Protein AF-A0A413QP28-F1 (afdb_monomer)

pLDDT: mean 96.67, std 3.18, range [69.19, 98.88]

Sequence (189 aa):
RMIIAMGSLCDATKETVDYLNAHGEKTGLLSVHLYRPFSLKYFFKYIPETVRKIAVLDRTKEQGSLAEPLYLDVTQAYSGVENAPLIVGGRAGLGGKDTTPTHILSVFENLKQDTPKDHFTVAITDDVTNTSLPITQDIDTTPAGTTACKFWGLGSDGTVGANKSAVKIIGNHTNMYAQAYFAYDSKKS

Mean predicted aligned error: 3.28 Å

Structure (mmCIF, N/CA/C/O backbone):
data_AF-A0A413QP28-F1
#
_entry.id   AF-A0A413QP28-F1
#
loop_
_atom_si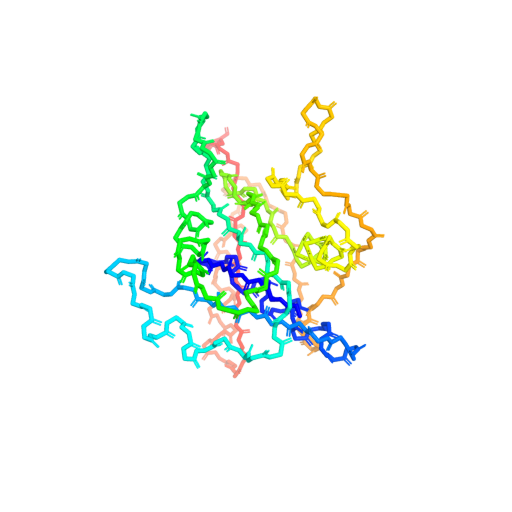te.group_PDB
_atom_site.id
_atom_site.type_symbol
_atom_site.label_atom_id
_atom_site.label_alt_id
_atom_site.label_comp_id
_atom_site.label_asym_id
_atom_site.label_entity_id
_atom_site.label_seq_id
_atom_site.pdbx_PDB_ins_code
_atom_site.Cartn_x
_atom_site.Cartn_y
_atom_site.Cartn_z
_atom_site.occupancy
_atom_site.B_iso_or_equiv
_atom_site.auth_seq_id
_atom_site.auth_comp_id
_atom_site.auth_asym_id
_atom_site.auth_atom_id
_atom_site.pdbx_PDB_model_num
ATOM 1 N N . ARG A 1 1 ? -11.540 -7.989 5.900 1.00 98.12 1 ARG A N 1
ATOM 2 C CA . ARG A 1 1 ? -10.415 -7.074 6.234 1.00 98.12 1 ARG A CA 1
ATOM 3 C C . ARG A 1 1 ? -10.192 -6.183 5.028 1.00 98.12 1 ARG A C 1
ATOM 5 O O . ARG A 1 1 ? -10.459 -6.649 3.928 1.00 98.12 1 ARG A O 1
ATOM 12 N N . MET A 1 2 ? -9.762 -4.940 5.206 1.00 98.69 2 MET A N 1
ATOM 13 C CA . MET A 1 2 ? -9.581 -4.014 4.086 1.00 98.69 2 MET A CA 1
ATOM 14 C C . MET A 1 2 ? -8.342 -3.141 4.286 1.00 98.69 2 MET A C 1
ATOM 16 O O . MET A 1 2 ? -8.030 -2.783 5.418 1.00 98.69 2 MET A O 1
ATOM 20 N N . ILE A 1 3 ? -7.660 -2.800 3.196 1.00 98.88 3 ILE A N 1
ATOM 21 C CA . ILE A 1 3 ? -6.646 -1.743 3.167 1.00 98.88 3 ILE A CA 1
ATOM 22 C C . ILE A 1 3 ? -7.246 -0.504 2.498 1.00 98.88 3 ILE A C 1
ATOM 24 O O . ILE A 1 3 ? -7.946 -0.621 1.494 1.00 98.88 3 ILE A O 1
ATOM 28 N N . ILE A 1 4 ? -6.972 0.678 3.042 1.00 98.81 4 ILE A N 1
ATOM 29 C CA . ILE A 1 4 ? -7.259 1.967 2.408 1.00 98.81 4 ILE A CA 1
ATOM 30 C C . ILE A 1 4 ? -5.921 2.618 2.074 1.00 98.81 4 ILE A C 1
ATOM 32 O O . ILE A 1 4 ? -5.077 2.788 2.952 1.00 98.81 4 ILE A O 1
ATOM 36 N N . ALA A 1 5 ? -5.712 2.958 0.807 1.00 98.69 5 ALA A N 1
ATOM 37 C CA . ALA A 1 5 ? -4.454 3.523 0.329 1.00 98.69 5 ALA A CA 1
ATOM 38 C C . ALA A 1 5 ? -4.689 4.494 -0.835 1.00 98.69 5 ALA A C 1
ATOM 40 O O . ALA A 1 5 ? -5.791 4.591 -1.384 1.00 98.69 5 ALA A O 1
ATOM 41 N N . MET A 1 6 ? -3.633 5.206 -1.227 1.00 98.38 6 MET A N 1
ATOM 42 C CA . MET A 1 6 ? -3.646 6.148 -2.345 1.00 98.38 6 MET A CA 1
ATOM 43 C C . MET A 1 6 ? -2.416 5.968 -3.245 1.00 98.38 6 MET A C 1
ATOM 45 O O . MET A 1 6 ? -1.340 5.567 -2.796 1.00 98.38 6 MET A O 1
ATOM 49 N N . GLY A 1 7 ? -2.571 6.293 -4.530 1.00 97.19 7 GLY A N 1
ATOM 50 C CA . GLY A 1 7 ? -1.495 6.221 -5.521 1.00 97.19 7 GLY A CA 1
ATOM 51 C C . GLY A 1 7 ? -1.065 4.787 -5.835 1.00 97.19 7 GLY A C 1
ATOM 52 O O . GLY A 1 7 ? -1.834 3.847 -5.653 1.00 97.19 7 GLY A O 1
ATOM 53 N N . SER A 1 8 ? 0.180 4.615 -6.284 1.00 94.94 8 SER A N 1
ATOM 54 C CA . SER A 1 8 ? 0.700 3.331 -6.789 1.00 94.94 8 SER A CA 1
ATOM 55 C C . SER A 1 8 ? 0.747 2.198 -5.755 1.00 94.94 8 SER A C 1
ATOM 57 O O . SER A 1 8 ? 0.867 1.038 -6.132 1.00 94.94 8 SER A O 1
ATOM 59 N N . LEU A 1 9 ? 0.627 2.493 -4.452 1.00 96.19 9 LEU A N 1
ATOM 60 C CA . LEU A 1 9 ? 0.449 1.453 -3.427 1.00 96.19 9 LEU A CA 1
ATOM 61 C C . LEU A 1 9 ? -0.820 0.623 -3.679 1.00 96.19 9 LEU A C 1
ATOM 63 O O . LEU A 1 9 ? -0.880 -0.544 -3.292 1.00 96.19 9 LEU A O 1
ATOM 67 N N . CYS A 1 10 ? -1.818 1.209 -4.348 1.00 98.19 10 CYS A N 1
ATOM 68 C CA . CYS A 1 10 ? -3.047 0.521 -4.716 1.00 98.19 10 CYS A CA 1
ATOM 69 C C . CYS A 1 10 ? -2.806 -0.628 -5.697 1.00 98.19 10 CYS A C 1
ATOM 71 O O . CYS A 1 10 ? -3.490 -1.635 -5.576 1.00 98.19 10 CYS A O 1
ATOM 73 N N . ASP A 1 11 ? -1.843 -0.522 -6.616 1.00 96.12 11 ASP A N 1
ATOM 74 C CA . ASP A 1 11 ? -1.623 -1.547 -7.645 1.00 96.12 11 ASP A CA 1
ATOM 75 C C . ASP A 1 11 ? -1.082 -2.840 -7.019 1.00 96.12 11 ASP A C 1
ATOM 77 O O . ASP A 1 11 ? -1.706 -3.894 -7.136 1.00 96.12 11 ASP A O 1
ATOM 81 N N . ALA A 1 12 ? -0.004 -2.738 -6.231 1.00 95.69 12 ALA A N 1
ATOM 82 C CA . ALA A 1 12 ? 0.543 -3.873 -5.479 1.00 95.69 12 ALA A CA 1
ATOM 83 C C . ALA A 1 12 ? -0.476 -4.439 -4.475 1.00 95.69 12 ALA A C 1
ATOM 85 O O . ALA A 1 12 ? -0.582 -5.653 -4.285 1.00 95.69 12 ALA A O 1
ATOM 86 N N . THR A 1 13 ? -1.273 -3.565 -3.848 1.00 98.25 13 THR A N 1
ATOM 87 C CA . THR A 1 13 ? -2.314 -4.009 -2.916 1.00 98.25 13 THR A CA 1
ATOM 88 C C . THR A 1 13 ? -3.438 -4.747 -3.627 1.00 98.25 13 THR A C 1
ATOM 90 O O . THR A 1 13 ? -3.913 -5.759 -3.118 1.00 98.25 13 THR A O 1
ATOM 93 N N . LYS A 1 14 ? -3.853 -4.279 -4.807 1.00 98.25 14 LYS A N 1
ATOM 94 C CA . LYS A 1 14 ? -4.880 -4.926 -5.617 1.00 98.25 14 LYS A CA 1
ATOM 95 C C . LYS A 1 14 ? -4.434 -6.322 -6.040 1.00 98.25 14 LYS A C 1
ATOM 97 O O . LYS A 1 14 ? -5.192 -7.263 -5.843 1.00 98.25 14 LYS A O 1
ATOM 102 N N . GLU A 1 15 ? -3.209 -6.452 -6.542 1.00 97.25 15 GLU A N 1
ATOM 103 C CA . GLU A 1 15 ? -2.634 -7.744 -6.930 1.00 97.25 15 GLU A CA 1
ATOM 104 C C . GLU A 1 15 ? -2.606 -8.723 -5.744 1.00 97.25 15 GLU A C 1
ATOM 106 O O . GLU A 1 15 ? -3.045 -9.867 -5.852 1.00 97.25 15 GLU A O 1
ATOM 111 N N . THR A 1 16 ? -2.210 -8.233 -4.565 1.00 98.00 16 THR A N 1
ATOM 112 C CA . THR A 1 16 ? -2.211 -9.025 -3.327 1.00 98.00 16 THR A CA 1
ATOM 113 C C . THR A 1 16 ? -3.624 -9.433 -2.899 1.00 98.00 16 THR A C 1
ATOM 115 O O . THR A 1 16 ? -3.843 -10.564 -2.473 1.00 98.00 16 THR A O 1
ATOM 118 N N . VAL A 1 17 ? -4.605 -8.530 -2.995 1.00 98.38 17 VAL A N 1
ATOM 119 C CA . VAL A 1 17 ? -6.012 -8.825 -2.678 1.00 98.38 17 VAL A CA 1
ATOM 120 C C . VAL A 1 17 ? -6.568 -9.891 -3.619 1.00 98.38 17 VAL A C 1
ATOM 122 O O . VAL A 1 17 ? -7.204 -10.832 -3.145 1.00 98.38 17 VAL A O 1
ATOM 125 N N . ASP A 1 18 ? -6.310 -9.769 -4.922 1.00 97.94 18 ASP A N 1
ATOM 126 C CA . ASP A 1 18 ? -6.757 -10.732 -5.930 1.00 97.94 18 ASP A CA 1
ATOM 127 C C . ASP A 1 18 ? -6.146 -12.123 -5.645 1.00 97.94 18 ASP A C 1
ATOM 129 O O . ASP A 1 18 ? -6.876 -13.116 -5.588 1.00 97.94 18 ASP A O 1
ATOM 133 N N . TYR A 1 19 ? -4.843 -12.186 -5.333 1.00 97.81 19 TYR A N 1
ATOM 134 C CA . TYR A 1 19 ? -4.162 -13.417 -4.913 1.00 97.81 19 TYR A CA 1
ATOM 135 C C . TYR A 1 19 ? -4.773 -14.026 -3.643 1.00 97.81 19 TYR A C 1
ATOM 137 O O . TYR A 1 19 ? -5.113 -15.209 -3.620 1.00 97.81 19 TYR A O 1
ATOM 145 N N . LEU A 1 20 ? -4.949 -13.240 -2.579 1.00 97.75 20 LEU A N 1
ATOM 146 C CA . LEU A 1 20 ? -5.465 -13.742 -1.302 1.00 97.75 20 LEU A CA 1
ATOM 147 C C . LEU A 1 20 ? -6.909 -14.237 -1.417 1.00 97.75 20 LEU A C 1
ATOM 149 O O . LEU A 1 20 ? -7.248 -15.293 -0.882 1.00 97.75 20 LEU A O 1
ATOM 153 N N . ASN A 1 21 ? -7.757 -13.512 -2.146 1.00 98.00 21 ASN A N 1
ATOM 154 C CA . ASN A 1 21 ? -9.144 -13.910 -2.363 1.00 98.00 21 ASN A CA 1
ATOM 155 C C . ASN A 1 21 ? -9.246 -15.186 -3.217 1.00 98.00 21 ASN A C 1
ATOM 157 O O . ASN A 1 21 ? -10.103 -16.025 -2.938 1.00 98.00 21 ASN A O 1
ATOM 161 N N . ALA A 1 22 ? -8.345 -15.393 -4.188 1.00 97.19 22 ALA A N 1
ATOM 162 C CA . ALA A 1 22 ? -8.243 -16.665 -4.913 1.00 97.19 22 ALA A CA 1
ATOM 163 C C . ALA A 1 22 ? -7.884 -17.850 -3.991 1.00 97.19 22 ALA A C 1
ATOM 165 O O . ALA A 1 22 ? -8.246 -18.988 -4.282 1.00 97.19 22 ALA A O 1
ATOM 166 N N . HIS A 1 23 ? -7.250 -17.576 -2.846 1.00 96.56 23 HIS A N 1
ATOM 167 C CA . HIS A 1 23 ? -6.926 -18.546 -1.795 1.00 96.56 23 HIS A CA 1
ATOM 168 C C . HIS A 1 23 ? -7.956 -18.576 -0.647 1.00 96.56 23 HIS A C 1
ATOM 170 O O . HIS A 1 23 ? -7.684 -19.112 0.426 1.00 96.56 23 HIS A O 1
ATOM 176 N N . GLY A 1 24 ? -9.159 -18.028 -0.856 1.00 97.81 24 GLY A N 1
ATOM 177 C CA 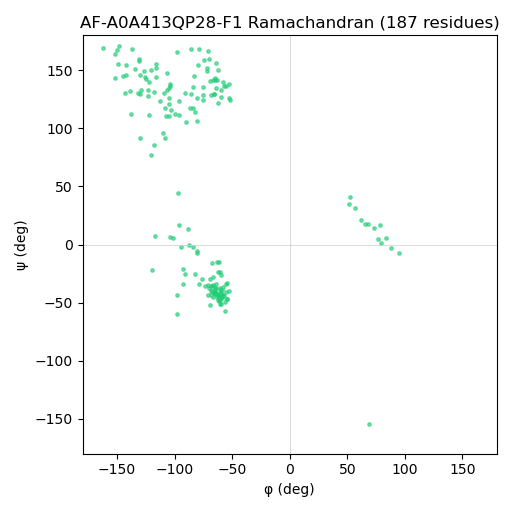. GLY A 1 24 ? -10.281 -18.136 0.084 1.00 97.81 24 GLY A CA 1
ATOM 178 C C . GLY A 1 24 ? -10.279 -17.117 1.227 1.00 97.81 24 GLY A C 1
ATOM 179 O O . GLY A 1 24 ? -11.140 -17.175 2.110 1.00 97.81 24 GLY A O 1
ATOM 180 N N . GLU A 1 25 ? -9.350 -16.162 1.223 1.00 97.88 25 GLU A N 1
ATOM 181 C CA . GLU A 1 25 ? -9.375 -15.048 2.166 1.00 97.88 25 GLU A CA 1
ATOM 182 C C . GLU A 1 25 ? -10.527 -14.072 1.849 1.00 97.88 25 GLU A C 1
ATOM 184 O O . GLU A 1 25 ? -11.167 -14.119 0.802 1.00 97.88 25 GLU A O 1
ATOM 189 N N . LYS A 1 26 ? -10.816 -13.172 2.798 1.00 98.19 26 LYS A N 1
ATOM 190 C CA . LYS A 1 26 ? -11.808 -12.092 2.643 1.00 98.19 26 LYS A CA 1
ATOM 191 C C . LYS A 1 26 ? -11.128 -10.743 2.831 1.00 98.19 26 LYS A C 1
ATOM 193 O O . LYS A 1 26 ? -11.204 -10.135 3.917 1.00 98.19 26 LYS A O 1
ATOM 198 N N . THR A 1 27 ? -10.416 -10.319 1.796 1.00 98.56 27 THR A N 1
ATOM 199 C CA . THR A 1 27 ? -9.636 -9.081 1.760 1.00 98.56 27 THR A CA 1
ATOM 200 C C . THR A 1 27 ? -10.180 -8.119 0.708 1.00 98.56 27 THR A C 1
ATOM 202 O O . THR A 1 27 ? -10.874 -8.503 -0.233 1.00 98.56 27 THR A O 1
ATOM 205 N N . GLY A 1 28 ? -9.915 -6.832 0.906 1.00 98.56 28 GLY A N 1
ATOM 206 C CA . GLY A 1 28 ? -10.370 -5.777 0.013 1.00 98.56 28 GLY A CA 1
ATOM 207 C C . GLY A 1 28 ? -9.435 -4.580 0.044 1.00 98.56 28 GLY A C 1
ATOM 208 O O . GLY A 1 28 ? -8.636 -4.420 0.970 1.00 98.56 28 GLY A O 1
ATOM 209 N N . LEU A 1 29 ? -9.575 -3.732 -0.965 1.00 98.75 29 LEU A N 1
ATOM 210 C CA . LEU A 1 29 ? -8.860 -2.474 -1.114 1.00 98.75 29 LEU A CA 1
ATOM 211 C C . LEU A 1 29 ? -9.870 -1.364 -1.401 1.00 98.75 29 LEU A C 1
ATOM 213 O O . LEU A 1 29 ? -10.718 -1.522 -2.278 1.00 98.75 29 LEU A O 1
ATOM 217 N N . LEU A 1 30 ? -9.743 -0.239 -0.704 1.00 98.69 30 LEU A N 1
ATOM 218 C CA . LEU A 1 30 ? -10.348 1.025 -1.104 1.00 98.69 30 LEU A CA 1
ATOM 219 C C . LEU A 1 30 ? -9.248 1.964 -1.609 1.00 98.69 30 LEU A C 1
ATOM 221 O O . LEU A 1 30 ? -8.418 2.443 -0.833 1.00 98.69 30 LEU A O 1
ATOM 225 N N . SER A 1 31 ? -9.257 2.232 -2.911 1.00 98.56 31 SER A N 1
ATOM 226 C CA . SER A 1 31 ? -8.339 3.176 -3.550 1.00 98.56 31 SER A CA 1
ATOM 227 C C . SER A 1 31 ? -8.897 4.593 -3.486 1.00 98.56 31 SER A C 1
ATOM 229 O O . SER A 1 31 ? -9.947 4.897 -4.055 1.00 98.56 31 SER A O 1
ATOM 231 N N . VAL A 1 32 ? -8.188 5.484 -2.796 1.00 98.44 32 VAL A N 1
ATOM 232 C CA . VAL A 1 32 ? -8.564 6.897 -2.705 1.00 98.44 32 VAL A CA 1
ATOM 233 C C . VAL A 1 32 ? -8.074 7.627 -3.953 1.00 98.44 32 VAL A C 1
ATOM 235 O O . VAL A 1 32 ? -6.874 7.754 -4.178 1.00 98.44 32 VAL A O 1
ATOM 238 N N . HIS A 1 33 ? -9.011 8.115 -4.769 1.00 97.50 33 HIS A N 1
ATOM 239 C CA . HIS A 1 33 ? -8.705 8.882 -5.985 1.00 97.50 33 HIS A CA 1
ATOM 240 C C . HIS A 1 33 ? -8.796 10.397 -5.768 1.00 97.50 33 HIS A C 1
ATOM 242 O O . HIS A 1 33 ? -7.928 11.142 -6.212 1.00 97.50 33 HIS A O 1
ATOM 248 N N . LEU A 1 34 ? -9.841 10.856 -5.073 1.00 97.94 34 LEU A N 1
ATOM 249 C CA . LEU A 1 34 ? -10.040 12.262 -4.727 1.00 97.94 34 LEU A CA 1
ATOM 250 C C . LEU A 1 34 ? -9.840 12.440 -3.221 1.00 97.94 34 LEU A C 1
ATOM 252 O O . LEU A 1 34 ? -10.759 12.213 -2.439 1.00 97.94 34 LEU A O 1
ATOM 256 N N . TYR A 1 35 ? -8.633 12.839 -2.819 1.00 98.38 35 TYR A N 1
ATOM 257 C CA . TYR A 1 35 ? -8.311 13.042 -1.405 1.00 98.38 35 TYR A CA 1
ATOM 258 C C . TYR A 1 35 ? -8.955 14.310 -0.829 1.00 98.38 35 TYR A C 1
ATOM 260 O O . TYR A 1 35 ? -9.380 14.327 0.326 1.00 98.38 35 TYR A O 1
ATOM 268 N N . ARG A 1 36 ? -9.059 15.382 -1.625 1.00 98.12 36 ARG A N 1
ATOM 269 C CA . ARG A 1 36 ? -9.684 16.645 -1.214 1.00 98.12 36 ARG A CA 1
ATOM 270 C C . ARG A 1 36 ? -10.545 17.242 -2.335 1.00 98.12 36 ARG A C 1
ATOM 272 O O . ARG A 1 36 ? -10.046 17.347 -3.454 1.00 98.12 36 ARG A O 1
ATOM 279 N N . PRO A 1 37 ? -11.794 17.667 -2.044 1.00 97.38 37 PRO A N 1
ATOM 280 C CA . PRO A 1 37 ? -12.513 17.492 -0.771 1.00 97.38 37 PRO A CA 1
ATOM 281 C C . PRO A 1 37 ? -12.837 16.012 -0.480 1.00 97.38 37 PRO A C 1
ATOM 283 O O . PRO A 1 37 ? -13.181 15.260 -1.389 1.00 97.38 37 PRO A O 1
ATOM 286 N N . PHE A 1 38 ? -12.731 15.595 0.788 1.00 97.94 38 PHE A N 1
ATOM 287 C CA . PHE A 1 38 ? -12.955 14.203 1.205 1.00 97.94 38 PHE A CA 1
ATOM 288 C C . PHE A 1 38 ? -14.458 13.917 1.344 1.00 97.94 38 PHE A C 1
ATOM 290 O O . PHE A 1 38 ? -15.118 14.401 2.263 1.00 97.94 38 PHE A O 1
ATOM 297 N N . SER A 1 39 ? -15.037 13.164 0.405 1.00 97.62 39 SER A N 1
ATOM 298 C CA . SER A 1 39 ? -16.487 12.937 0.364 1.00 97.62 39 SER A CA 1
ATOM 299 C C . SER A 1 39 ? -16.914 11.699 1.154 1.00 97.62 39 SER A C 1
ATOM 301 O O . SER A 1 39 ? -16.802 10.579 0.656 1.00 97.62 39 SER A O 1
ATOM 303 N N . LEU A 1 40 ? -17.513 11.900 2.335 1.00 97.31 40 LEU A N 1
ATOM 304 C CA . LEU A 1 40 ? -18.056 10.808 3.161 1.00 97.31 40 LEU A CA 1
ATOM 305 C C . LEU A 1 40 ? -19.112 9.970 2.425 1.00 97.31 40 LEU A C 1
ATOM 307 O O . LEU A 1 40 ? -19.129 8.748 2.546 1.00 97.31 40 LEU A O 1
ATOM 311 N N . LYS A 1 41 ? -19.946 10.612 1.593 1.00 96.94 41 LYS A N 1
ATOM 312 C CA . LYS A 1 41 ? -20.955 9.927 0.770 1.00 96.94 41 LYS A CA 1
ATOM 313 C C . LYS A 1 41 ? -20.326 8.855 -0.121 1.00 96.94 41 LYS A C 1
ATOM 315 O O . LYS A 1 41 ? -20.834 7.741 -0.184 1.00 96.94 41 LYS A O 1
ATOM 320 N N . TYR A 1 42 ? -19.260 9.198 -0.845 1.00 97.38 42 TYR A N 1
ATOM 321 C CA . TYR A 1 42 ? -18.595 8.245 -1.735 1.00 97.38 42 TYR A CA 1
ATOM 322 C C . TYR A 1 42 ? -17.682 7.291 -0.972 1.00 97.38 42 TYR A C 1
ATOM 324 O O . TYR A 1 42 ? -17.605 6.129 -1.349 1.00 97.38 42 TYR A O 1
ATOM 332 N N . PHE A 1 43 ? -17.051 7.754 0.107 1.00 98.00 43 PHE A N 1
ATOM 333 C CA . PHE A 1 43 ? -16.222 6.923 0.970 1.00 98.00 43 PHE A CA 1
ATOM 334 C C . PHE A 1 43 ? -17.004 5.717 1.506 1.00 98.00 43 PHE A C 1
ATOM 336 O O . PHE A 1 43 ? -16.648 4.581 1.210 1.00 98.00 43 PHE A O 1
ATOM 343 N N . PHE A 1 44 ? -18.128 5.947 2.193 1.00 97.38 44 PHE A N 1
ATOM 344 C CA . PHE A 1 44 ? -18.929 4.859 2.763 1.00 97.38 44 PHE A CA 1
ATOM 345 C C . PHE A 1 44 ? -19.642 4.009 1.712 1.00 97.38 44 PHE A C 1
ATOM 347 O O . PHE A 1 44 ? -19.803 2.810 1.914 1.00 97.38 44 PHE A O 1
ATOM 354 N N . LYS A 1 45 ? -20.011 4.586 0.558 1.00 97.56 45 LYS A N 1
ATOM 355 C CA . LYS A 1 45 ? -20.674 3.849 -0.533 1.00 97.56 45 LYS A CA 1
ATOM 356 C C . LYS A 1 45 ? -19.885 2.612 -0.987 1.00 97.56 45 LYS A C 1
ATOM 358 O O . LYS A 1 45 ? -20.496 1.641 -1.425 1.00 97.56 45 LYS A O 1
ATOM 363 N N . TYR A 1 46 ? -18.555 2.663 -0.936 1.00 96.69 46 TYR A N 1
ATOM 364 C CA . TYR A 1 46 ? -17.686 1.597 -1.443 1.00 96.69 46 TYR A CA 1
ATOM 365 C C . TYR A 1 46 ? -17.072 0.720 -0.345 1.00 96.69 46 TYR A C 1
ATOM 367 O O . TYR A 1 46 ? -16.252 -0.142 -0.656 1.00 96.69 46 TYR A O 1
ATOM 375 N N . ILE A 1 47 ? -17.469 0.896 0.920 1.00 97.25 47 ILE A N 1
ATOM 376 C CA . ILE A 1 47 ? -17.014 0.044 2.022 1.00 97.25 47 ILE A CA 1
ATOM 377 C C . ILE A 1 47 ? -18.134 -0.939 2.388 1.00 97.25 47 ILE A C 1
ATOM 379 O O . ILE A 1 47 ? -19.186 -0.510 2.857 1.00 97.25 47 ILE A O 1
ATOM 383 N N . PRO A 1 48 ? -17.936 -2.257 2.203 1.00 96.38 48 PRO A N 1
ATOM 384 C CA . PRO A 1 48 ? -18.926 -3.248 2.605 1.00 96.38 48 PRO A CA 1
ATOM 385 C C . PRO A 1 48 ? -19.153 -3.258 4.119 1.00 96.38 48 PRO A C 1
ATOM 387 O O . PRO A 1 48 ? -18.201 -3.244 4.899 1.00 96.38 48 PRO A O 1
ATOM 390 N N . GLU A 1 49 ? -20.405 -3.439 4.539 1.00 95.38 49 GLU A N 1
ATOM 391 C CA . GLU A 1 49 ? -20.792 -3.560 5.955 1.00 95.38 49 GLU A CA 1
ATOM 392 C C . GLU A 1 49 ? -20.147 -4.756 6.671 1.00 95.38 49 GLU A C 1
ATOM 394 O O . GLU A 1 49 ? -20.154 -4.838 7.895 1.00 95.38 49 GLU A O 1
ATOM 399 N N . THR A 1 50 ? -19.583 -5.714 5.930 1.00 97.00 50 THR A N 1
ATOM 400 C CA . THR A 1 50 ? -18.883 -6.891 6.469 1.00 97.00 50 THR A CA 1
ATOM 401 C C . THR A 1 50 ? -17.445 -6.594 6.897 1.00 97.00 50 THR A C 1
ATOM 403 O O . THR A 1 50 ? -16.784 -7.450 7.493 1.00 97.00 50 THR A O 1
ATOM 406 N N . VAL A 1 51 ? -16.928 -5.394 6.613 1.00 98.00 51 VAL A N 1
ATOM 407 C CA . VAL A 1 51 ? -15.591 -4.987 7.044 1.00 98.00 51 VAL A CA 1
ATOM 408 C C . VAL A 1 51 ? -15.573 -4.829 8.567 1.00 98.00 51 VAL A C 1
ATOM 410 O O . VAL A 1 51 ? -16.431 -4.191 9.166 1.00 98.00 51 VAL A O 1
ATOM 413 N N . ARG A 1 52 ? -14.592 -5.468 9.213 1.00 97.94 52 ARG A N 1
ATOM 414 C CA . ARG A 1 52 ? -14.398 -5.431 10.677 1.00 97.94 52 ARG A CA 1
ATOM 415 C C . ARG A 1 52 ? -13.058 -4.844 11.103 1.00 97.94 52 ARG A C 1
ATOM 417 O O . ARG A 1 52 ? -12.921 -4.408 12.236 1.00 97.94 52 ARG A O 1
ATOM 424 N N . LYS A 1 53 ? -12.069 -4.862 10.206 1.00 98.69 53 LYS A N 1
ATOM 425 C CA . LYS A 1 53 ? -10.706 -4.383 10.450 1.00 98.69 53 LYS A CA 1
ATOM 426 C C . LYS A 1 53 ? -10.172 -3.703 9.189 1.00 98.69 53 LYS A C 1
ATOM 428 O O . LYS A 1 53 ? -10.275 -4.298 8.103 1.00 98.69 53 LYS A O 1
ATOM 433 N N . ILE A 1 54 ? -9.636 -2.498 9.350 1.00 98.88 54 ILE A N 1
ATOM 434 C CA . ILE A 1 54 ? -9.087 -1.631 8.306 1.00 98.88 54 ILE A CA 1
ATOM 435 C C . ILE A 1 54 ? -7.635 -1.288 8.647 1.00 98.88 54 ILE A C 1
ATOM 437 O O . ILE A 1 54 ? -7.350 -0.886 9.770 1.00 98.88 54 ILE A O 1
ATOM 441 N N . ALA A 1 55 ? -6.735 -1.404 7.671 1.00 98.88 55 ALA A N 1
ATOM 442 C CA . ALA A 1 55 ? -5.426 -0.757 7.722 1.00 98.88 55 ALA A CA 1
ATOM 443 C C . ALA A 1 55 ? -5.398 0.423 6.748 1.00 98.88 55 ALA A C 1
ATOM 445 O O . ALA A 1 55 ? -5.800 0.278 5.593 1.00 98.88 55 ALA A O 1
ATOM 446 N N . VAL A 1 56 ? -4.910 1.575 7.191 1.00 98.88 56 VAL A N 1
ATOM 447 C CA . VAL A 1 56 ? -4.713 2.760 6.353 1.00 98.88 56 VAL A CA 1
ATOM 448 C C . VAL A 1 56 ? -3.226 2.916 6.072 1.00 98.88 56 VAL A C 1
ATOM 450 O O . VAL A 1 56 ? -2.424 2.906 7.003 1.00 98.88 56 VAL A O 1
ATOM 453 N N . LEU A 1 57 ? -2.849 3.011 4.796 1.00 98.81 57 LEU A N 1
ATOM 454 C CA . LEU A 1 57 ? -1.455 3.146 4.383 1.00 98.81 57 LEU A CA 1
ATOM 455 C C . LEU A 1 57 ? -1.169 4.549 3.855 1.00 98.81 57 LEU A C 1
ATOM 457 O O . LEU A 1 57 ? -1.676 4.952 2.805 1.00 98.81 57 LEU A O 1
ATOM 461 N N . ASP A 1 58 ? -0.280 5.247 4.553 1.00 98.75 58 ASP A N 1
ATOM 462 C CA . ASP A 1 58 ? 0.193 6.578 4.207 1.00 98.75 58 ASP A CA 1
ATOM 463 C C . ASP A 1 58 ? 1.608 6.529 3.614 1.00 98.75 58 ASP A C 1
ATOM 465 O O . ASP A 1 58 ? 2.522 5.873 4.123 1.00 98.75 58 ASP A O 1
ATOM 469 N N . ARG A 1 59 ? 1.815 7.291 2.535 1.00 98.12 59 ARG A N 1
ATOM 470 C CA . ARG A 1 59 ? 3.134 7.507 1.919 1.00 98.12 59 ARG A CA 1
ATOM 471 C C . ARG A 1 59 ? 3.759 8.820 2.394 1.00 98.12 59 ARG A C 1
ATOM 473 O O . ARG A 1 59 ? 4.277 9.604 1.603 1.00 98.12 59 ARG A O 1
ATOM 480 N N . THR A 1 60 ? 3.676 9.080 3.693 1.00 98.25 60 THR A N 1
ATOM 481 C CA . THR A 1 60 ? 4.249 10.262 4.347 1.00 98.25 60 THR A CA 1
ATOM 482 C C . THR A 1 60 ? 4.638 9.937 5.791 1.00 98.25 60 THR A C 1
ATOM 484 O O . THR A 1 60 ? 4.293 8.880 6.315 1.00 98.25 60 THR A O 1
ATOM 487 N N . LYS A 1 61 ? 5.408 10.824 6.422 1.00 98.19 61 LYS A N 1
ATOM 488 C CA . LYS A 1 61 ? 5.692 10.792 7.858 1.00 98.19 61 LYS A CA 1
ATOM 489 C C . LYS A 1 61 ? 5.616 12.210 8.403 1.00 98.19 61 LYS A C 1
ATOM 491 O O . LYS A 1 61 ? 6.497 13.020 8.126 1.00 98.19 61 LYS A O 1
ATOM 496 N N . GLU A 1 62 ? 4.615 12.468 9.230 1.00 97.88 62 GLU A N 1
ATOM 497 C CA . GLU A 1 62 ? 4.502 13.711 9.989 1.00 97.88 62 GLU A CA 1
ATOM 498 C C . GLU A 1 62 ? 5.071 13.479 11.391 1.00 97.88 62 GLU A C 1
ATOM 500 O O . GLU A 1 62 ? 4.592 12.656 12.165 1.00 97.88 62 GLU A O 1
ATOM 505 N N . GLN A 1 63 ? 6.203 14.113 11.695 1.00 95.44 63 GLN A N 1
ATOM 506 C CA . GLN A 1 63 ? 6.916 13.847 12.943 1.00 95.44 63 GLN A CA 1
ATOM 507 C C . GLN A 1 63 ? 6.194 14.506 14.119 1.00 95.44 63 GLN A C 1
ATOM 509 O O . GLN A 1 63 ? 5.973 15.712 14.111 1.00 95.44 63 GLN A O 1
ATOM 514 N N . GLY A 1 64 ? 5.854 13.710 15.134 1.00 94.62 64 GLY A N 1
ATOM 515 C CA . GLY A 1 64 ? 5.157 14.187 16.329 1.00 94.62 64 GLY A CA 1
ATOM 516 C C . GLY A 1 64 ? 3.650 14.384 16.151 1.00 94.62 64 GLY A C 1
ATOM 517 O O . GLY A 1 64 ? 2.997 14.787 17.111 1.00 94.62 64 GLY A O 1
ATOM 518 N N . SER A 1 65 ? 3.085 14.095 14.972 1.00 97.25 65 SER A N 1
ATOM 519 C CA . SER A 1 65 ? 1.632 14.040 14.822 1.00 97.25 65 SER A CA 1
ATOM 520 C C . SER A 1 65 ? 1.064 12.823 15.558 1.00 97.25 65 SER A C 1
ATOM 522 O O . SER A 1 65 ? 1.772 11.853 15.837 1.00 97.25 65 SER A O 1
ATOM 524 N N . LEU A 1 66 ? -0.234 12.876 15.870 1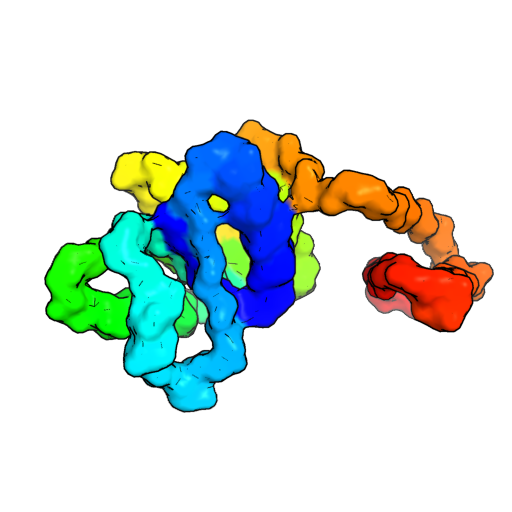.00 97.19 66 LEU A N 1
ATOM 525 C CA . LEU A 1 66 ? -0.945 11.725 16.431 1.00 97.19 66 LEU A CA 1
ATOM 526 C C . LEU A 1 66 ? -0.986 10.560 15.437 1.00 97.19 66 LEU A C 1
ATOM 528 O O . LEU A 1 66 ? -0.885 9.416 15.848 1.00 97.19 66 LEU A O 1
ATOM 532 N N . ALA A 1 67 ? -1.144 10.862 14.150 1.00 97.69 67 ALA A N 1
ATOM 533 C CA . ALA A 1 67 ? -1.250 9.915 13.048 1.00 97.69 67 ALA A CA 1
ATOM 534 C C . ALA A 1 67 ? -0.977 10.629 11.716 1.00 97.69 67 ALA A C 1
ATOM 536 O O . ALA A 1 67 ? -0.911 11.859 11.647 1.00 97.69 67 ALA A O 1
ATOM 537 N N . GLU A 1 68 ? -0.822 9.850 10.654 1.00 98.62 68 GLU A N 1
ATOM 538 C CA . GLU A 1 68 ? -0.682 10.342 9.292 1.00 98.62 68 GLU A CA 1
ATOM 539 C C . GLU A 1 68 ? -2.022 10.844 8.707 1.00 98.62 68 GLU A C 1
ATOM 541 O O . GLU A 1 68 ? -3.093 10.465 9.190 1.00 98.62 68 GLU A O 1
ATOM 546 N N . PRO A 1 69 ? -1.998 11.706 7.671 1.00 98.69 69 PRO A N 1
ATOM 547 C CA . PRO A 1 69 ? -3.186 12.432 7.224 1.00 98.69 69 PRO A CA 1
ATOM 548 C C . PRO A 1 69 ? -4.352 11.550 6.768 1.00 98.69 69 PRO A C 1
ATOM 550 O O . PRO A 1 69 ? -5.488 11.795 7.177 1.00 98.69 69 PRO A O 1
ATOM 553 N N . LEU A 1 70 ? -4.103 10.513 5.957 1.00 98.75 70 LEU A N 1
ATOM 554 C CA . LEU A 1 70 ? -5.189 9.648 5.497 1.00 98.75 70 LEU A CA 1
ATOM 555 C C . LEU A 1 70 ? -5.734 8.802 6.652 1.00 98.75 70 LEU A C 1
ATOM 557 O O . LEU A 1 70 ? -6.948 8.608 6.747 1.00 98.75 70 LEU A O 1
ATOM 561 N N . TYR A 1 71 ? -4.863 8.337 7.552 1.00 98.81 71 TYR A N 1
ATOM 562 C CA . TYR A 1 71 ? -5.288 7.651 8.771 1.00 98.81 71 TYR A CA 1
ATOM 563 C C . TYR A 1 71 ? -6.191 8.539 9.647 1.00 98.81 71 TYR A C 1
ATOM 565 O O . TYR A 1 71 ? -7.255 8.091 10.089 1.00 98.81 71 TYR A O 1
ATOM 573 N N . LEU A 1 72 ? -5.842 9.816 9.827 1.00 98.69 72 LEU A N 1
ATOM 574 C CA . LEU A 1 72 ? -6.666 10.786 10.556 1.00 98.69 72 LEU A CA 1
ATOM 575 C C . LEU A 1 72 ? -8.030 11.012 9.894 1.00 98.69 72 LEU A C 1
ATOM 577 O O . LEU A 1 72 ? -9.051 11.018 10.578 1.00 98.69 72 LEU A O 1
ATOM 581 N N . ASP A 1 73 ? -8.085 11.145 8.570 1.00 98.69 73 ASP A N 1
ATOM 582 C CA . ASP A 1 73 ? -9.363 11.334 7.875 1.00 98.69 73 ASP A CA 1
ATOM 583 C C . ASP A 1 73 ? -10.272 10.114 7.991 1.00 98.69 73 ASP A C 1
ATOM 585 O O . ASP A 1 73 ? -11.479 10.249 8.190 1.00 98.69 73 ASP A O 1
ATOM 589 N N . VAL A 1 74 ? -9.703 8.913 7.863 1.00 98.62 74 VAL A N 1
ATOM 590 C CA . VAL A 1 74 ? -10.456 7.661 7.966 1.00 98.62 74 VAL A CA 1
ATOM 591 C C . VAL A 1 74 ? -10.981 7.472 9.389 1.00 98.62 74 VAL A C 1
ATOM 593 O O . VAL A 1 74 ? -12.156 7.159 9.564 1.00 98.62 74 VAL A O 1
ATOM 596 N N . THR A 1 75 ? -10.156 7.701 10.412 1.00 98.12 75 THR A N 1
ATOM 597 C CA . THR A 1 75 ? -10.601 7.610 11.815 1.00 98.12 75 THR A CA 1
ATOM 598 C C . THR A 1 75 ? -11.667 8.653 12.134 1.00 98.12 75 THR A C 1
ATOM 600 O O . THR A 1 75 ? -12.695 8.316 12.720 1.00 98.12 75 THR A O 1
ATOM 603 N N . GLN A 1 76 ? -11.493 9.891 11.668 1.00 98.31 76 GLN A N 1
ATOM 604 C CA . GLN A 1 76 ? -12.489 10.946 11.830 1.00 98.31 76 GLN A CA 1
ATOM 605 C C . GLN A 1 76 ? -13.793 10.644 11.078 1.00 98.31 76 GLN A C 1
ATOM 607 O O . GLN A 1 76 ? -14.867 10.936 11.601 1.00 98.31 76 GLN A O 1
ATOM 612 N N . ALA A 1 77 ? -13.732 10.039 9.886 1.00 97.94 77 ALA A N 1
ATOM 613 C CA . ALA A 1 77 ? -14.915 9.633 9.127 1.00 97.94 77 ALA A CA 1
ATOM 614 C C . ALA A 1 77 ? -15.768 8.617 9.900 1.00 97.94 77 ALA A C 1
ATOM 616 O O . ALA A 1 77 ? -16.992 8.711 9.874 1.00 97.94 77 ALA A O 1
ATOM 617 N N . TYR A 1 78 ? -15.130 7.679 10.606 1.00 97.94 78 TYR A N 1
ATOM 618 C CA . TYR A 1 78 ? -15.801 6.684 11.449 1.00 97.94 78 TYR A CA 1
ATOM 619 C C . TYR A 1 78 ? -16.148 7.184 12.861 1.00 97.94 78 TYR A C 1
ATOM 621 O O . TYR A 1 78 ? -16.770 6.451 13.632 1.00 97.94 78 TYR A O 1
ATOM 629 N N . SER A 1 79 ? -15.785 8.418 13.219 1.00 96.44 79 SER A N 1
ATOM 630 C CA . SER A 1 79 ? -16.092 8.980 14.534 1.00 96.44 79 SER A CA 1
ATOM 631 C C . SER A 1 79 ? -17.606 9.078 14.744 1.00 96.44 79 SER A C 1
ATOM 633 O O . SER A 1 79 ? -18.319 9.699 13.957 1.00 96.44 79 SER A O 1
ATOM 635 N N . GLY A 1 80 ? -18.107 8.431 15.800 1.00 93.31 80 GLY A N 1
ATOM 636 C CA . GLY A 1 80 ? -19.540 8.362 16.106 1.00 93.31 80 GLY A CA 1
ATOM 637 C C . GLY A 1 80 ? -20.349 7.388 15.239 1.00 93.31 80 GLY A C 1
ATOM 638 O O . GLY A 1 80 ? -21.567 7.329 15.394 1.00 93.31 80 GLY A O 1
ATOM 639 N N . VAL A 1 81 ? -19.711 6.615 14.351 1.00 94.94 81 VAL A N 1
ATOM 640 C CA . VAL A 1 81 ? -20.379 5.557 13.578 1.00 94.94 81 VAL A CA 1
ATOM 641 C C . VAL A 1 81 ? -20.522 4.303 14.441 1.00 94.94 81 VAL A C 1
ATOM 643 O O . VAL A 1 81 ? -19.545 3.786 14.984 1.00 94.94 81 VAL A O 1
ATOM 646 N N . GLU A 1 82 ? -21.747 3.794 14.562 1.00 92.56 82 GLU A N 1
ATOM 647 C CA . GLU A 1 82 ? -22.011 2.549 15.285 1.00 92.56 82 GLU A CA 1
ATOM 648 C C . GLU A 1 82 ? -21.340 1.359 14.583 1.00 92.56 82 GLU A C 1
ATOM 650 O O . GLU A 1 82 ? -21.331 1.274 13.355 1.00 92.56 82 GLU A O 1
ATOM 655 N N . ASN A 1 83 ? -20.794 0.417 15.357 1.00 89.31 83 ASN A N 1
ATOM 656 C CA . ASN A 1 83 ? -20.115 -0.775 14.835 1.00 89.31 83 ASN A CA 1
ATOM 657 C C . ASN A 1 83 ? -18.944 -0.458 13.883 1.00 89.31 83 ASN A C 1
ATOM 659 O O . ASN A 1 83 ? -18.655 -1.237 12.969 1.00 89.31 83 ASN A O 1
ATOM 663 N N . ALA A 1 84 ? -18.263 0.675 14.098 1.00 96.00 84 ALA A N 1
ATOM 664 C CA . ALA A 1 84 ? -17.067 1.032 13.349 1.00 96.00 84 ALA A CA 1
ATOM 665 C C . ALA A 1 84 ? -16.027 -0.111 13.381 1.00 96.00 84 ALA A C 1
ATOM 667 O O . ALA A 1 84 ? -15.820 -0.738 14.427 1.00 96.00 84 ALA A O 1
ATOM 668 N N . PRO A 1 85 ? -15.365 -0.410 12.248 1.00 97.56 85 PRO A N 1
ATOM 669 C CA . PRO A 1 85 ? -14.294 -1.392 12.219 1.00 97.56 85 PRO A CA 1
ATOM 670 C C . PRO A 1 85 ? -13.118 -0.917 13.078 1.00 97.56 85 PRO A C 1
ATOM 672 O O . PRO A 1 85 ? -12.907 0.280 13.246 1.00 97.56 85 PRO A O 1
ATOM 675 N N . LEU A 1 86 ? -12.299 -1.852 13.559 1.00 98.38 86 LEU A N 1
ATOM 676 C CA . LEU A 1 86 ? -10.998 -1.509 14.134 1.00 98.38 86 LEU A CA 1
ATOM 677 C C . LEU A 1 86 ? -10.108 -0.938 13.024 1.00 98.38 86 LEU A C 1
ATOM 679 O O . LEU A 1 86 ? -9.980 -1.555 11.964 1.00 98.38 86 LEU A O 1
ATOM 683 N N . ILE A 1 87 ? -9.502 0.222 13.260 1.00 98.75 87 ILE A N 1
ATOM 684 C CA . ILE A 1 87 ? -8.682 0.942 12.278 1.00 98.75 87 ILE A CA 1
ATOM 685 C C . ILE A 1 87 ? -7.264 1.043 12.830 1.00 98.75 87 ILE A C 1
ATOM 687 O O . ILE A 1 87 ? -7.092 1.425 13.981 1.00 98.75 87 ILE A O 1
ATOM 691 N N . VAL A 1 88 ? -6.274 0.694 12.012 1.00 98.88 88 VAL A N 1
ATOM 692 C CA . VAL A 1 88 ? -4.848 0.912 12.293 1.00 98.88 88 VAL A CA 1
ATOM 693 C C . VAL A 1 88 ? -4.190 1.654 11.135 1.00 98.88 88 VAL A C 1
ATOM 695 O O . VAL A 1 88 ? -4.587 1.486 9.981 1.00 98.88 88 VAL A O 1
ATOM 698 N N . GLY A 1 89 ? -3.178 2.460 11.426 1.00 98.75 89 GLY A N 1
ATOM 699 C CA . GLY A 1 89 ? -2.390 3.216 10.463 1.00 98.75 89 GLY A CA 1
ATOM 700 C C . GLY A 1 89 ? -0.991 2.644 10.267 1.00 98.75 89 GLY A C 1
ATOM 701 O O . GLY A 1 89 ? -0.366 2.120 11.191 1.00 98.75 89 GLY A O 1
ATOM 702 N N . GLY A 1 90 ? -0.470 2.779 9.053 1.00 98.62 90 GLY A N 1
ATOM 703 C CA . GLY A 1 90 ? 0.886 2.376 8.725 1.00 98.62 90 GLY A CA 1
ATOM 704 C C . GLY A 1 90 ? 1.520 3.228 7.640 1.00 98.62 90 GLY A C 1
ATOM 705 O O . GLY A 1 90 ? 0.846 3.806 6.791 1.00 98.62 90 GLY A O 1
ATOM 706 N N . ARG A 1 91 ? 2.852 3.276 7.649 1.00 98.62 91 ARG A N 1
ATOM 707 C CA . ARG A 1 91 ? 3.651 4.001 6.655 1.00 98.62 91 ARG A CA 1
ATOM 708 C C . ARG A 1 91 ? 4.307 3.044 5.669 1.00 98.62 91 ARG A C 1
ATOM 710 O O . ARG A 1 91 ? 4.944 2.072 6.083 1.00 98.62 91 ARG A O 1
ATOM 717 N N . ALA A 1 92 ? 4.233 3.366 4.381 1.00 97.94 92 ALA A N 1
ATOM 718 C CA . ALA A 1 92 ? 4.872 2.596 3.314 1.00 97.94 92 ALA A CA 1
ATOM 719 C C . ALA A 1 92 ? 5.432 3.506 2.210 1.00 97.94 92 ALA A C 1
ATOM 721 O O . ALA A 1 92 ? 4.955 4.617 1.997 1.00 97.94 92 ALA A O 1
ATOM 722 N N . GLY A 1 93 ? 6.451 3.047 1.478 1.00 96.88 93 GLY A N 1
ATOM 723 C CA . GLY A 1 93 ? 6.885 3.693 0.232 1.00 96.88 93 GLY A CA 1
ATOM 724 C C . GLY A 1 93 ? 7.629 5.035 0.345 1.00 96.88 93 GLY A C 1
ATOM 725 O O . GLY A 1 93 ? 7.772 5.734 -0.670 1.00 96.88 93 GLY A O 1
ATOM 726 N N . LEU A 1 94 ? 8.103 5.430 1.534 1.00 97.19 94 LEU A N 1
ATOM 727 C CA . LEU A 1 94 ? 8.867 6.673 1.724 1.00 97.19 94 LEU A CA 1
ATOM 728 C C . LEU A 1 94 ? 10.144 6.677 0.875 1.00 97.19 94 LEU A C 1
ATOM 730 O O . LEU A 1 94 ? 10.872 5.689 0.830 1.00 97.19 94 LEU A O 1
ATOM 734 N N . GLY A 1 95 ? 10.408 7.784 0.174 1.00 94.25 95 GLY A N 1
ATOM 735 C CA . GLY A 1 95 ? 11.611 7.937 -0.655 1.00 94.25 95 GLY A CA 1
ATOM 736 C C . GLY A 1 95 ? 11.730 6.933 -1.809 1.00 94.25 95 GLY A C 1
ATOM 737 O O . GLY A 1 95 ? 12.833 6.677 -2.275 1.00 94.25 95 GLY A O 1
ATOM 738 N N . GLY A 1 96 ? 10.621 6.324 -2.243 1.00 91.69 96 GLY A N 1
ATOM 739 C CA . GLY A 1 96 ? 10.664 5.266 -3.257 1.00 91.69 96 GLY A CA 1
ATOM 740 C C . GLY A 1 96 ? 11.086 3.902 -2.710 1.00 91.69 96 GLY A C 1
ATOM 741 O O . GLY A 1 96 ? 11.442 3.033 -3.498 1.00 91.69 96 GLY A O 1
ATOM 742 N N . LYS A 1 97 ? 11.038 3.698 -1.384 1.00 95.56 97 LYS A N 1
ATOM 743 C CA . LYS A 1 97 ? 11.213 2.375 -0.774 1.00 95.56 97 LYS A CA 1
ATOM 744 C C . LYS A 1 97 ? 10.245 1.380 -1.411 1.00 95.56 97 LYS A C 1
ATOM 746 O O . LYS A 1 97 ? 9.038 1.623 -1.447 1.00 95.56 97 LYS A O 1
ATOM 751 N N . ASP A 1 98 ? 10.788 0.274 -1.898 1.00 93.44 98 ASP A N 1
ATOM 752 C CA . ASP A 1 98 ? 9.998 -0.733 -2.586 1.00 93.44 98 ASP A CA 1
ATOM 753 C C . ASP A 1 98 ? 8.962 -1.372 -1.648 1.00 93.44 98 ASP A C 1
ATOM 755 O O . ASP A 1 98 ? 9.252 -1.688 -0.493 1.00 93.44 98 ASP A O 1
ATOM 759 N N . THR A 1 99 ? 7.731 -1.515 -2.131 1.00 95.50 99 THR A N 1
ATOM 760 C CA . THR A 1 99 ? 6.601 -2.072 -1.376 1.00 95.50 99 THR A CA 1
ATOM 761 C C . THR A 1 99 ? 5.939 -3.141 -2.236 1.00 95.50 99 THR A C 1
ATOM 763 O O . THR A 1 99 ? 5.077 -2.842 -3.059 1.00 95.50 99 THR A O 1
ATOM 766 N N . THR A 1 100 ? 6.391 -4.380 -2.059 1.00 96.81 100 THR A N 1
ATOM 767 C CA . THR A 1 100 ? 5.989 -5.547 -2.844 1.00 96.81 100 THR A CA 1
ATOM 768 C C . THR A 1 100 ? 4.708 -6.192 -2.297 1.00 96.81 100 THR A C 1
ATOM 770 O O . THR A 1 100 ? 4.304 -5.900 -1.166 1.00 96.81 100 THR A O 1
ATOM 773 N N . PRO A 1 101 ? 4.091 -7.120 -3.047 1.00 97.69 101 PRO A N 1
ATOM 774 C CA . PRO A 1 101 ? 2.976 -7.935 -2.562 1.00 97.69 101 PRO A CA 1
ATOM 775 C C . PRO A 1 101 ? 3.266 -8.670 -1.244 1.00 97.69 101 PRO A C 1
ATOM 777 O O . PRO A 1 101 ? 2.440 -8.651 -0.334 1.00 97.69 101 PRO A O 1
ATOM 780 N N . THR A 1 102 ? 4.479 -9.204 -1.075 1.00 97.69 102 THR A N 1
ATOM 781 C CA . THR A 1 102 ? 4.965 -9.787 0.190 1.00 97.69 102 THR A CA 1
ATOM 782 C C . THR A 1 102 ? 4.865 -8.808 1.367 1.00 97.69 102 THR A C 1
ATOM 784 O O . THR A 1 102 ? 4.431 -9.169 2.459 1.00 97.69 102 THR A O 1
ATOM 787 N N . HIS A 1 103 ? 5.192 -7.532 1.159 1.00 97.94 103 HIS A N 1
ATOM 788 C CA . HIS A 1 103 ? 5.049 -6.518 2.204 1.00 97.94 103 HIS A CA 1
ATOM 789 C C . HIS A 1 103 ? 3.581 -6.172 2.504 1.00 97.94 103 HIS A C 1
ATOM 791 O O . HIS A 1 103 ? 3.232 -5.909 3.655 1.00 97.94 103 HIS A O 1
ATOM 797 N N . ILE A 1 104 ? 2.709 -6.183 1.491 1.00 98.38 104 ILE A N 1
ATOM 798 C CA . ILE A 1 104 ? 1.266 -5.987 1.684 1.00 98.38 104 ILE A CA 1
ATOM 799 C C . ILE A 1 104 ? 0.640 -7.178 2.421 1.00 98.38 104 ILE A C 1
ATOM 801 O O . ILE A 1 104 ? -0.230 -6.975 3.272 1.00 98.38 104 ILE A O 1
ATOM 805 N N . LEU A 1 105 ? 1.105 -8.405 2.165 1.00 98.38 105 LEU A N 1
ATOM 806 C CA . LEU A 1 105 ? 0.694 -9.585 2.923 1.00 98.38 105 LEU A CA 1
ATOM 807 C C . LEU A 1 105 ? 0.912 -9.369 4.424 1.00 98.38 105 LEU A C 1
ATOM 809 O O . LEU A 1 105 ? -0.023 -9.572 5.195 1.00 98.38 105 LEU A O 1
ATOM 813 N N . SER A 1 106 ? 2.077 -8.861 4.839 1.00 98.31 106 SER A N 1
ATOM 814 C CA . SER A 1 106 ? 2.346 -8.535 6.248 1.00 98.31 106 SER A CA 1
ATOM 815 C C . SER A 1 106 ? 1.311 -7.581 6.858 1.00 98.31 106 SER A C 1
ATOM 817 O O . SER A 1 106 ? 0.976 -7.714 8.035 1.00 98.31 106 SER A O 1
ATOM 819 N N . VAL A 1 107 ? 0.755 -6.646 6.078 1.00 98.69 107 VAL A N 1
ATOM 820 C CA . VAL A 1 107 ? -0.326 -5.753 6.536 1.00 98.69 107 VAL A CA 1
ATOM 821 C C . VAL A 1 107 ? -1.621 -6.536 6.768 1.00 98.69 107 VAL A C 1
ATOM 823 O O . VAL A 1 107 ? -2.282 -6.351 7.791 1.00 98.69 107 VAL A O 1
ATOM 826 N N . PHE A 1 108 ? -1.985 -7.448 5.863 1.00 98.62 108 PHE A N 1
ATOM 827 C CA . PHE A 1 108 ? -3.155 -8.308 6.059 1.00 98.62 108 PHE A CA 1
ATOM 828 C C . PHE A 1 108 ? -2.974 -9.317 7.200 1.00 98.62 108 PHE A C 1
ATOM 830 O O . PHE A 1 108 ? -3.943 -9.569 7.920 1.00 98.62 108 PHE A O 1
ATOM 837 N N . GLU A 1 109 ? -1.767 -9.848 7.402 1.00 98.31 109 GLU A N 1
ATOM 838 C CA . GLU A 1 109 ? -1.424 -10.697 8.549 1.00 98.31 109 GLU A CA 1
ATOM 839 C C . GLU A 1 109 ? -1.512 -9.918 9.865 1.00 98.31 109 GLU A C 1
ATOM 841 O O . GLU A 1 109 ? -2.091 -10.409 10.832 1.00 98.31 109 GLU A O 1
ATOM 846 N N . ASN A 1 110 ? -1.057 -8.662 9.896 1.00 98.69 110 ASN A N 1
ATOM 847 C CA . ASN A 1 110 ? -1.272 -7.779 11.043 1.00 98.69 110 ASN A CA 1
ATOM 848 C C . ASN A 1 110 ? -2.770 -7.618 11.354 1.00 98.69 110 ASN A C 1
ATOM 850 O O . ASN A 1 110 ? -3.191 -7.769 12.497 1.00 98.69 110 ASN A O 1
ATOM 854 N N . LEU A 1 111 ? -3.606 -7.413 10.329 1.00 98.50 111 LEU A N 1
ATOM 855 C CA . LEU A 1 111 ? -5.062 -7.331 10.494 1.00 98.50 111 LEU A CA 1
ATOM 856 C C . LEU A 1 111 ? -5.728 -8.656 10.911 1.00 98.50 111 LEU A C 1
ATOM 858 O O . LEU A 1 111 ? -6.891 -8.631 11.321 1.00 98.50 111 LEU A O 1
ATOM 862 N N . LYS A 1 112 ? -5.063 -9.813 10.791 1.00 97.44 112 LYS A N 1
ATOM 863 C CA . LYS A 1 112 ? -5.595 -11.091 11.298 1.00 97.44 112 LYS A CA 1
ATOM 864 C C . LYS A 1 112 ? -5.475 -11.203 12.816 1.00 97.44 112 LYS A C 1
ATOM 866 O O . LYS A 1 112 ? -6.333 -11.838 13.419 1.00 97.44 112 LYS A O 1
ATOM 871 N N . GLN A 1 113 ? -4.475 -10.563 13.419 1.00 97.88 113 GLN A N 1
ATOM 872 C CA . GLN A 1 113 ? -4.215 -10.639 14.858 1.00 97.88 113 GLN A CA 1
ATOM 873 C C . GLN A 1 113 ? -5.382 -10.086 15.678 1.00 97.88 113 GLN A C 1
ATOM 875 O O . GLN A 1 113 ? -6.084 -9.177 15.227 1.00 97.88 113 GLN A O 1
ATOM 880 N N . ASP A 1 114 ? -5.582 -10.605 16.889 1.00 97.06 114 ASP A N 1
ATOM 881 C CA . ASP A 1 114 ? -6.622 -10.125 17.811 1.00 97.06 114 ASP A CA 1
ATOM 882 C C . ASP A 1 114 ? -6.417 -8.651 18.170 1.00 97.06 114 ASP A C 1
ATOM 884 O O . ASP A 1 114 ? -7.360 -7.861 18.104 1.00 97.06 114 ASP A O 1
ATOM 888 N N . THR A 1 115 ? -5.161 -8.274 18.411 1.00 97.44 115 THR A N 1
ATOM 889 C CA . THR A 1 115 ? -4.690 -6.903 18.630 1.00 97.44 115 THR A CA 1
ATOM 890 C C . THR A 1 115 ? -3.690 -6.527 17.532 1.00 97.44 115 THR A C 1
ATOM 892 O O . THR A 1 115 ? -2.484 -6.697 17.714 1.00 97.44 115 THR A O 1
ATOM 895 N N . PRO A 1 116 ? -4.163 -6.040 16.366 1.00 98.31 116 PRO A N 1
ATOM 896 C CA . PRO A 1 116 ? -3.281 -5.567 15.307 1.00 98.31 116 PRO A CA 1
ATOM 897 C C . PRO A 1 116 ? -2.382 -4.440 15.808 1.00 98.31 116 PRO A C 1
ATOM 899 O O . PRO A 1 116 ? -2.827 -3.546 16.529 1.00 98.31 116 PRO A O 1
ATOM 902 N N . LYS A 1 117 ? -1.122 -4.458 15.386 1.00 98.62 117 LYS A N 1
ATOM 903 C CA . LYS A 1 117 ? -0.181 -3.373 15.642 1.00 98.62 117 LYS A CA 1
ATOM 904 C C . LYS A 1 117 ? -0.635 -2.116 14.911 1.00 98.62 117 LYS A C 1
ATOM 906 O O . LYS A 1 117 ? -0.888 -2.172 13.707 1.00 98.62 117 LYS A O 1
ATOM 911 N N . ASP A 1 118 ? -0.696 -1.004 15.631 1.00 98.56 118 ASP A N 1
ATOM 912 C CA . ASP A 1 118 ? -0.967 0.324 15.082 1.00 98.56 118 ASP A CA 1
ATOM 913 C C . ASP A 1 118 ? 0.338 1.114 14.854 1.00 98.56 118 ASP A C 1
ATOM 915 O O . ASP A 1 118 ? 1.404 0.721 15.335 1.00 98.56 118 ASP A O 1
ATOM 919 N N . HIS A 1 119 ? 0.270 2.214 14.100 1.00 98.38 119 HIS A N 1
ATOM 920 C CA . HIS A 1 119 ? 1.388 3.105 13.752 1.00 98.38 119 HIS A CA 1
ATOM 921 C C . HIS A 1 119 ? 2.622 2.398 13.172 1.00 98.38 119 HIS A C 1
ATOM 923 O O . HIS A 1 119 ? 3.775 2.803 13.392 1.00 98.38 119 HIS A O 1
ATOM 929 N N . PHE A 1 120 ? 2.385 1.335 12.410 1.00 98.69 120 PHE A N 1
ATOM 930 C CA . PHE A 1 120 ? 3.435 0.447 11.936 1.00 98.69 120 PHE A CA 1
ATOM 931 C C . PHE A 1 120 ? 4.205 1.013 10.733 1.00 98.69 120 PHE A C 1
ATOM 933 O O . PHE A 1 120 ? 3.818 1.994 10.093 1.00 98.69 120 PHE A O 1
ATOM 940 N N . THR A 1 121 ? 5.327 0.379 10.404 1.00 98.69 121 THR A N 1
ATOM 941 C CA . THR A 1 121 ? 6.078 0.629 9.165 1.00 98.69 121 THR A CA 1
ATOM 942 C C . THR A 1 121 ? 6.183 -0.639 8.330 1.00 98.69 121 THR A C 1
ATOM 944 O O . THR A 1 121 ? 6.175 -1.756 8.848 1.00 98.69 121 THR A O 1
ATOM 947 N N . VAL A 1 122 ? 6.252 -0.463 7.014 1.00 98.00 122 VAL A N 1
ATOM 948 C CA . VAL A 1 122 ? 6.305 -1.551 6.034 1.00 98.00 122 VAL A CA 1
ATOM 949 C C . VAL A 1 122 ? 7.637 -1.499 5.281 1.00 98.00 122 VAL A C 1
ATOM 951 O O . VAL A 1 122 ? 8.138 -0.412 4.990 1.00 98.00 122 VAL A O 1
ATOM 954 N N . ALA A 1 123 ? 8.190 -2.670 4.941 1.00 96.50 123 ALA A N 1
ATOM 955 C CA . ALA A 1 123 ? 9.397 -2.836 4.114 1.00 96.50 123 ALA A CA 1
ATOM 956 C C . ALA A 1 123 ? 10.718 -2.307 4.717 1.00 96.50 123 ALA A C 1
ATOM 958 O O . ALA A 1 123 ? 11.700 -2.096 3.998 1.00 96.50 123 ALA A O 1
ATOM 959 N N . ILE A 1 124 ? 10.761 -2.084 6.031 1.00 97.25 124 ILE A N 1
ATOM 960 C CA . ILE A 1 124 ? 11.984 -1.763 6.774 1.00 97.25 124 ILE A CA 1
ATOM 961 C C . ILE A 1 124 ? 12.095 -2.662 8.000 1.00 97.25 124 ILE A C 1
ATOM 963 O O . ILE A 1 124 ? 11.087 -3.173 8.480 1.00 97.25 124 ILE A O 1
ATOM 967 N N . THR A 1 125 ? 13.307 -2.789 8.529 1.00 97.56 125 THR A N 1
ATOM 968 C CA . THR A 1 125 ? 13.543 -3.301 9.879 1.00 97.56 125 THR A CA 1
ATOM 969 C C . THR A 1 125 ? 13.761 -2.100 10.783 1.00 97.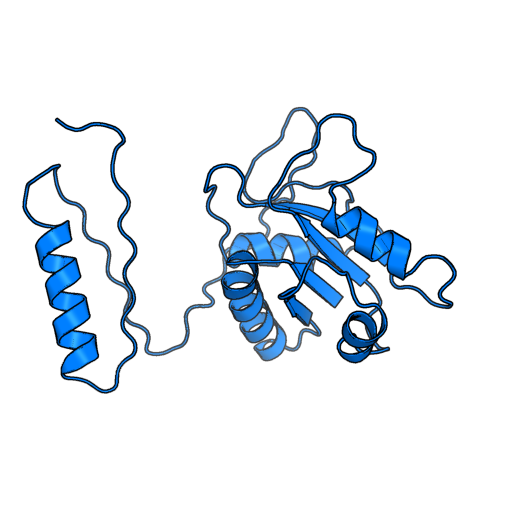56 125 THR A C 1
ATOM 971 O O . THR A 1 125 ? 14.736 -1.373 10.613 1.00 97.56 125 THR A O 1
ATOM 974 N N . ASP A 1 126 ? 12.825 -1.865 11.694 1.00 97.50 126 ASP A N 1
ATOM 975 C CA . ASP A 1 126 ? 12.936 -0.847 12.732 1.00 97.50 126 ASP A CA 1
ATOM 976 C C . ASP A 1 126 ? 13.137 -1.547 14.076 1.00 97.50 126 ASP A C 1
ATOM 978 O O . ASP A 1 126 ? 12.176 -1.919 14.744 1.00 97.50 126 ASP A O 1
ATOM 982 N N . ASP A 1 127 ? 14.399 -1.746 14.438 1.00 97.31 127 ASP A N 1
ATOM 983 C CA . ASP A 1 127 ? 14.862 -2.375 15.678 1.00 97.31 127 ASP A CA 1
ATOM 984 C C . ASP A 1 127 ? 15.019 -1.380 16.841 1.00 97.31 127 ASP A C 1
ATOM 986 O O . ASP A 1 127 ? 15.353 -1.773 17.959 1.00 97.31 127 ASP A O 1
ATOM 990 N N . VAL A 1 128 ? 14.734 -0.094 16.605 1.00 98.25 128 VAL A N 1
ATOM 991 C CA . VAL A 1 128 ? 14.820 0.963 17.620 1.00 98.25 128 VAL A CA 1
ATOM 992 C C . VAL A 1 128 ? 13.444 1.254 18.205 1.00 98.25 128 VAL A C 1
ATOM 994 O O . VAL A 1 128 ? 13.229 1.093 19.406 1.00 98.25 128 VAL A O 1
ATOM 997 N N . THR A 1 129 ? 12.491 1.670 17.366 1.00 97.50 129 THR A N 1
ATOM 998 C CA . THR A 1 129 ? 11.122 1.975 17.811 1.00 97.50 129 THR A CA 1
ATOM 999 C C . THR A 1 129 ? 10.168 0.803 17.644 1.00 97.50 129 THR A C 1
ATOM 1001 O O . THR A 1 129 ? 9.017 0.892 18.067 1.00 97.50 129 THR A O 1
ATOM 1004 N N . ASN A 1 130 ? 10.646 -0.316 17.089 1.00 97.75 130 ASN A N 1
ATOM 1005 C CA . ASN A 1 130 ? 9.885 -1.549 16.934 1.00 97.75 130 ASN A CA 1
ATOM 1006 C C . ASN A 1 130 ? 8.542 -1.312 16.240 1.00 97.75 130 ASN A C 1
ATOM 1008 O O . ASN A 1 130 ? 7.538 -1.891 16.641 1.00 97.75 130 ASN A O 1
ATOM 1012 N N . THR A 1 131 ? 8.492 -0.471 15.202 1.00 98.19 131 THR A N 1
ATOM 1013 C CA . THR A 1 131 ? 7.262 -0.184 14.441 1.00 98.19 131 THR A CA 1
ATOM 1014 C C . THR A 1 131 ? 7.092 -1.087 13.225 1.00 98.19 131 THR A C 1
ATOM 1016 O O . THR A 1 131 ? 5.966 -1.281 12.771 1.00 98.19 131 THR A O 1
ATOM 1019 N N . SER A 1 132 ? 8.164 -1.695 12.714 1.00 98.31 132 SER A N 1
ATOM 1020 C CA . SER A 1 132 ? 8.103 -2.505 11.494 1.00 98.31 132 SER A CA 1
ATOM 1021 C C . SER A 1 132 ? 7.236 -3.752 11.648 1.00 98.31 132 SER A C 1
ATOM 1023 O O . SER A 1 132 ? 7.213 -4.377 12.716 1.00 98.31 132 SER A O 1
ATOM 1025 N N . LEU A 1 133 ? 6.516 -4.113 10.583 1.00 98.44 133 LEU A N 1
ATOM 1026 C CA . LEU A 1 133 ? 5.845 -5.407 10.469 1.00 98.44 133 LEU A CA 1
ATOM 1027 C C . LEU A 1 133 ? 6.828 -6.471 9.959 1.00 98.44 133 LEU A C 1
ATOM 1029 O O . LEU A 1 133 ? 7.566 -6.199 9.010 1.00 98.44 133 LEU A O 1
ATOM 1033 N N . PRO A 1 134 ? 6.839 -7.678 10.551 1.00 97.06 134 PRO A N 1
ATOM 1034 C CA . PRO A 1 134 ? 7.687 -8.760 10.075 1.00 97.06 134 PRO A CA 1
ATOM 1035 C C . PRO A 1 134 ? 7.173 -9.311 8.741 1.00 97.06 134 PRO A C 1
ATOM 1037 O O . PRO A 1 134 ? 5.967 -9.345 8.479 1.00 97.06 134 PRO A O 1
ATOM 1040 N N . ILE A 1 135 ? 8.095 -9.792 7.912 1.00 95.00 135 ILE A N 1
ATOM 1041 C CA . ILE A 1 135 ? 7.767 -10.587 6.728 1.00 95.00 135 ILE A CA 1
ATOM 1042 C C . ILE A 1 135 ? 7.603 -12.036 7.182 1.00 95.00 135 ILE A C 1
ATOM 1044 O O . ILE A 1 135 ? 8.541 -12.626 7.714 1.00 95.00 135 ILE A O 1
ATOM 1048 N N . THR A 1 136 ? 6.403 -12.590 7.018 1.00 85.56 136 THR A N 1
ATOM 1049 C CA . THR A 1 136 ? 6.074 -13.961 7.445 1.00 85.56 136 THR A CA 1
ATOM 1050 C C . THR A 1 136 ? 6.286 -14.983 6.337 1.00 85.56 136 THR A C 1
ATOM 1052 O O . THR A 1 136 ? 6.672 -16.117 6.604 1.00 85.56 136 THR A O 1
ATOM 1055 N N . GLN A 1 137 ? 6.032 -14.582 5.096 1.00 92.12 137 GLN A N 1
ATOM 1056 C CA . GLN A 1 137 ? 6.071 -15.441 3.926 1.00 92.12 137 GLN A CA 1
ATOM 1057 C C . GLN A 1 137 ? 6.417 -14.599 2.704 1.00 92.12 137 GLN A C 1
ATOM 1059 O O . GLN A 1 137 ? 5.942 -13.472 2.591 1.00 92.12 137 GLN A O 1
ATOM 1064 N N . ASP A 1 138 ? 7.192 -15.169 1.785 1.00 94.38 138 ASP A N 1
ATOM 1065 C CA . ASP A 1 138 ? 7.381 -14.610 0.449 1.00 94.38 138 ASP A CA 1
ATOM 1066 C C . ASP A 1 138 ? 6.338 -15.191 -0.518 1.00 94.38 138 ASP A C 1
ATOM 1068 O O . ASP A 1 138 ? 6.127 -16.410 -0.543 1.00 94.38 138 ASP A O 1
ATOM 1072 N N . ILE A 1 139 ? 5.649 -14.327 -1.266 1.00 95.62 139 ILE A N 1
ATOM 1073 C CA . ILE A 1 139 ? 4.592 -14.708 -2.210 1.00 95.62 139 ILE A CA 1
ATOM 1074 C C . ILE A 1 139 ? 4.887 -14.166 -3.606 1.00 95.62 139 ILE A C 1
ATOM 1076 O O . ILE A 1 139 ? 5.348 -13.038 -3.767 1.00 95.62 139 ILE A O 1
ATOM 1080 N N . ASP A 1 140 ? 4.553 -14.963 -4.618 1.00 94.94 140 ASP A N 1
ATOM 1081 C CA . ASP A 1 140 ? 4.526 -14.525 -6.010 1.00 94.94 140 ASP A CA 1
ATOM 1082 C C . ASP A 1 140 ? 3.072 -14.343 -6.439 1.00 94.94 140 ASP A C 1
ATOM 1084 O O . ASP A 1 140 ? 2.304 -15.303 -6.535 1.00 94.94 140 ASP A O 1
ATOM 1088 N N . THR A 1 141 ? 2.685 -13.090 -6.647 1.00 95.75 141 THR A N 1
ATOM 1089 C CA . THR A 1 141 ? 1.334 -12.714 -7.071 1.00 95.75 141 THR A CA 1
ATOM 1090 C C . THR A 1 141 ? 1.259 -12.405 -8.563 1.00 95.75 141 THR A C 1
ATOM 1092 O O . THR A 1 141 ? 0.195 -12.022 -9.055 1.00 95.75 141 THR A O 1
ATOM 1095 N N . THR A 1 142 ? 2.359 -12.617 -9.294 1.00 93.88 142 THR A N 1
ATOM 1096 C CA . THR A 1 142 ? 2.442 -12.327 -10.721 1.00 93.88 142 THR A CA 1
ATOM 1097 C C . THR A 1 142 ? 1.385 -13.145 -11.478 1.00 93.88 142 THR A C 1
ATOM 1099 O O . THR A 1 142 ? 1.349 -14.373 -11.347 1.00 93.88 142 THR A O 1
ATOM 1102 N N . PRO A 1 143 ? 0.530 -12.519 -12.311 1.00 92.19 143 PRO A N 1
ATOM 1103 C CA . PRO A 1 143 ? -0.472 -13.248 -13.078 1.00 92.19 143 PRO A CA 1
ATOM 1104 C C . PRO A 1 143 ? 0.149 -14.332 -13.964 1.00 92.19 143 PRO A C 1
ATOM 1106 O O . PRO A 1 143 ? 1.146 -14.095 -14.658 1.00 92.19 143 PRO A O 1
ATOM 1109 N N . ALA A 1 144 ? -0.471 -15.514 -13.990 1.00 92.62 144 ALA A N 1
ATOM 1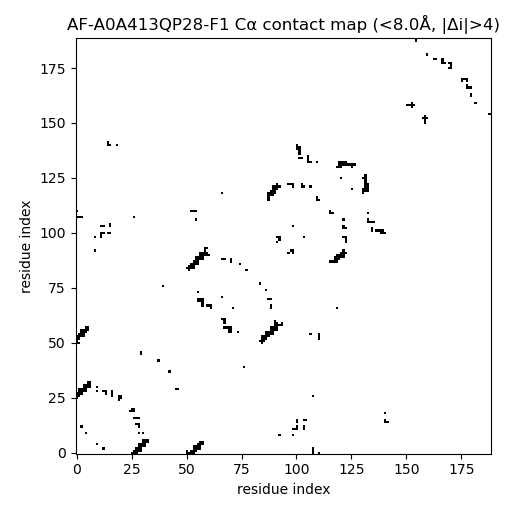110 C CA . ALA A 1 144 ? -0.008 -16.628 -14.810 1.00 92.62 144 ALA A CA 1
ATOM 1111 C C . ALA A 1 144 ? 0.101 -16.229 -16.294 1.00 92.62 144 ALA A C 1
ATOM 1113 O O . ALA A 1 144 ? -0.787 -15.580 -16.845 1.00 92.62 144 ALA A O 1
ATOM 1114 N N . GLY A 1 145 ? 1.196 -16.631 -16.943 1.00 94.25 145 GLY A N 1
ATOM 1115 C CA . GLY A 1 145 ? 1.496 -16.267 -18.334 1.00 94.25 145 GLY A CA 1
ATOM 1116 C C . GLY A 1 145 ? 2.269 -14.953 -18.502 1.00 94.25 145 GLY A C 1
ATOM 1117 O O . GLY A 1 145 ? 2.661 -14.624 -19.621 1.00 94.25 145 GLY A O 1
ATOM 1118 N N . THR A 1 146 ? 2.549 -14.225 -17.419 1.00 96.50 146 THR A N 1
ATOM 1119 C CA . THR A 1 146 ? 3.423 -13.045 -17.464 1.00 96.50 146 THR A CA 1
ATOM 1120 C C . THR A 1 146 ? 4.887 -13.467 -17.577 1.00 96.50 146 THR A C 1
ATOM 1122 O O . THR A 1 146 ? 5.379 -14.269 -16.786 1.00 96.50 146 THR A O 1
ATOM 1125 N N . THR A 1 147 ? 5.610 -12.905 -18.547 1.00 96.75 147 THR A N 1
ATOM 1126 C CA . THR A 1 147 ? 7.064 -13.093 -18.670 1.00 96.75 147 THR A CA 1
ATOM 1127 C C . THR A 1 147 ? 7.792 -11.928 -18.004 1.00 96.75 147 THR A C 1
ATOM 1129 O O . THR A 1 147 ? 7.577 -10.777 -18.379 1.00 96.75 147 THR A O 1
ATOM 1132 N N . ALA A 1 148 ? 8.672 -12.222 -17.044 1.00 96.12 148 ALA A N 1
ATOM 1133 C CA . ALA A 1 148 ? 9.487 -11.229 -16.347 1.00 96.12 148 ALA A CA 1
ATOM 1134 C C . ALA A 1 148 ? 10.964 -11.338 -16.756 1.00 96.12 148 ALA A C 1
ATOM 1136 O O . ALA A 1 148 ? 11.555 -12.417 -16.720 1.00 96.12 148 ALA A O 1
ATOM 1137 N N . CYS A 1 149 ? 11.575 -10.205 -17.108 1.00 96.88 149 CYS A N 1
ATOM 1138 C CA . CYS A 1 149 ? 12.971 -10.121 -17.540 1.00 96.88 149 CYS A CA 1
ATOM 1139 C C . CYS A 1 149 ? 13.729 -9.091 -16.696 1.00 96.88 149 CYS A C 1
ATOM 1141 O O . CYS A 1 149 ? 13.186 -8.041 -16.352 1.00 96.88 149 CYS A O 1
ATOM 1143 N N . LYS A 1 150 ? 15.006 -9.358 -16.400 1.00 97.44 150 LYS A N 1
ATOM 1144 C CA . LYS A 1 150 ? 15.892 -8.434 -15.677 1.00 97.44 150 LYS A CA 1
ATOM 1145 C C . LYS A 1 150 ? 17.199 -8.276 -16.440 1.00 97.44 150 LYS A C 1
ATOM 1147 O O . LYS A 1 150 ? 17.835 -9.268 -16.782 1.00 97.44 150 LYS A O 1
ATOM 1152 N N . PHE A 1 151 ? 17.594 -7.031 -16.676 1.00 97.25 151 PHE A N 1
ATOM 1153 C CA . PHE A 1 151 ? 18.789 -6.686 -17.439 1.00 97.25 151 PHE A CA 1
ATOM 1154 C C . PHE A 1 151 ? 19.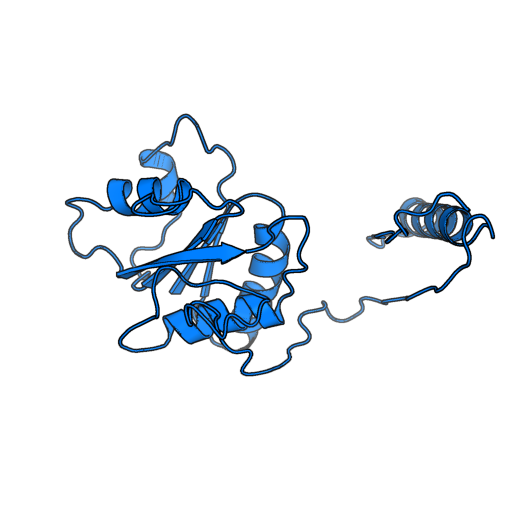707 -5.823 -16.580 1.00 97.25 151 PHE A C 1
ATOM 1156 O O . PHE A 1 151 ? 19.271 -4.809 -16.037 1.00 97.25 151 PHE A O 1
ATOM 1163 N N . TRP A 1 152 ? 20.970 -6.227 -16.477 1.00 96.81 152 TRP A N 1
ATOM 1164 C CA . TRP A 1 152 ? 22.020 -5.466 -15.808 1.00 96.81 152 TRP A CA 1
ATOM 1165 C C . TRP A 1 152 ? 22.912 -4.845 -16.876 1.00 96.81 152 TRP A C 1
ATOM 1167 O O . TRP A 1 152 ? 23.470 -5.570 -17.695 1.00 96.81 152 TRP A O 1
ATOM 1177 N N . GLY A 1 153 ? 23.008 -3.519 -16.875 1.00 94.25 153 GLY A N 1
ATOM 1178 C CA . GLY A 1 153 ? 23.822 -2.759 -17.820 1.00 94.25 153 GLY A CA 1
ATOM 1179 C C . GLY A 1 153 ? 24.704 -1.745 -17.104 1.00 94.25 153 GLY A C 1
ATOM 1180 O O . GLY A 1 153 ? 24.411 -1.337 -15.977 1.00 94.25 153 GLY A O 1
ATOM 1181 N N . LEU A 1 154 ? 25.781 -1.339 -17.767 1.00 94.12 154 LEU A N 1
ATOM 1182 C CA . LEU A 1 154 ? 26.631 -0.237 -17.334 1.00 94.12 154 LEU A CA 1
ATOM 1183 C C . LEU A 1 154 ? 25.994 1.109 -17.718 1.00 94.12 154 LEU A C 1
ATOM 1185 O O . LEU A 1 154 ? 25.228 1.218 -18.677 1.00 94.12 154 LEU A O 1
ATOM 1189 N N . GLY A 1 155 ? 26.337 2.168 -16.981 1.00 92.81 155 GLY A N 1
ATOM 1190 C CA . GLY A 1 155 ? 25.963 3.529 -17.353 1.00 92.81 155 GLY A CA 1
ATOM 1191 C C . GLY A 1 155 ? 26.369 3.842 -18.798 1.00 92.81 155 GLY A C 1
ATOM 1192 O O . GLY A 1 155 ? 27.535 3.728 -19.161 1.00 92.81 155 GLY A O 1
ATOM 1193 N N . SER A 1 156 ? 25.396 4.257 -19.611 1.00 90.81 156 SER A N 1
ATOM 1194 C CA . SER A 1 156 ? 25.577 4.638 -21.022 1.00 90.81 156 SER A CA 1
ATOM 1195 C C . SER A 1 156 ? 25.955 3.512 -22.002 1.00 90.81 156 SER A C 1
ATOM 1197 O O . SER A 1 156 ? 26.348 3.812 -23.125 1.00 90.81 156 SER A O 1
ATOM 1199 N N . ASP A 1 157 ? 25.770 2.234 -21.654 1.00 95.00 157 ASP A N 1
ATOM 1200 C CA . ASP A 1 157 ? 26.039 1.103 -22.568 1.00 95.00 157 ASP A CA 1
ATOM 1201 C C . ASP A 1 157 ? 24.922 0.819 -23.598 1.00 95.00 157 ASP A C 1
ATOM 1203 O O . ASP A 1 157 ? 25.070 -0.026 -24.478 1.00 95.00 157 ASP A O 1
ATOM 1207 N N . GLY A 1 158 ? 23.789 1.521 -23.494 1.00 96.19 158 GLY A N 1
ATOM 1208 C CA . GLY A 1 158 ? 22.625 1.365 -24.371 1.00 96.19 158 GLY A CA 1
ATOM 1209 C C . GLY A 1 158 ? 21.533 0.417 -23.858 1.00 96.19 158 GLY A C 1
ATOM 1210 O O . GLY A 1 158 ? 20.433 0.426 -24.417 1.00 96.19 158 GLY A O 1
ATOM 1211 N N . THR A 1 159 ? 21.750 -0.318 -22.760 1.00 97.31 159 THR A N 1
ATOM 1212 C CA . THR A 1 159 ? 20.817 -1.328 -22.221 1.00 97.31 159 THR A CA 1
ATOM 1213 C C . THR A 1 159 ? 19.416 -0.766 -21.984 1.00 97.31 159 THR A C 1
ATOM 1215 O O . THR A 1 159 ? 18.416 -1.356 -22.400 1.00 97.31 159 THR A O 1
ATOM 1218 N N . VAL A 1 160 ? 19.307 0.411 -21.359 1.00 96.12 160 VAL A N 1
ATOM 1219 C CA . VAL A 1 160 ? 17.996 1.027 -21.093 1.00 96.12 160 VAL A CA 1
ATOM 1220 C C . VAL A 1 160 ? 17.303 1.470 -22.388 1.00 96.12 160 VAL A C 1
ATOM 1222 O O . VAL A 1 160 ? 16.094 1.292 -22.535 1.00 96.12 160 VAL A O 1
ATOM 1225 N N . GLY A 1 161 ? 18.050 2.021 -23.348 1.00 96.50 161 GLY A N 1
ATOM 1226 C CA . GLY A 1 161 ? 17.502 2.438 -24.644 1.00 96.50 161 GLY A CA 1
ATOM 1227 C C . GLY A 1 161 ? 16.975 1.254 -25.460 1.00 96.50 161 GLY A C 1
ATOM 1228 O O . GLY A 1 161 ? 15.866 1.317 -26.002 1.00 96.50 161 GLY A O 1
ATOM 1229 N N . ALA A 1 162 ? 17.728 0.152 -25.474 1.00 97.75 162 ALA A N 1
ATOM 1230 C CA . ALA A 1 162 ? 17.330 -1.092 -26.122 1.00 97.75 162 ALA A CA 1
ATOM 1231 C C . ALA A 1 162 ? 16.045 -1.660 -25.500 1.00 97.75 162 ALA A C 1
ATOM 1233 O O . ALA A 1 162 ? 15.078 -1.919 -26.214 1.00 97.75 162 ALA A O 1
ATOM 1234 N N . ASN A 1 163 ? 15.975 -1.749 -24.168 1.00 97.69 163 ASN A N 1
ATOM 1235 C CA . ASN A 1 163 ? 14.794 -2.262 -23.469 1.00 97.69 163 ASN A CA 1
ATOM 1236 C C . ASN A 1 163 ? 13.551 -1.375 -23.649 1.00 97.69 163 ASN A C 1
ATOM 1238 O O . ASN A 1 163 ? 12.458 -1.893 -23.873 1.00 97.69 163 ASN A O 1
ATOM 1242 N N . LYS A 1 164 ? 13.694 -0.039 -23.645 1.00 96.69 164 LYS A N 1
ATOM 1243 C CA . LYS A 1 164 ? 12.583 0.873 -23.990 1.00 96.69 164 LYS A CA 1
ATOM 1244 C C . LYS A 1 164 ? 12.045 0.611 -25.396 1.00 96.69 164 LYS A C 1
ATOM 1246 O O . LYS A 1 164 ? 10.838 0.688 -25.612 1.00 96.69 164 LYS A O 1
ATOM 1251 N N . SER A 1 165 ? 12.932 0.321 -26.346 1.00 97.50 165 SER A N 1
ATOM 1252 C CA . SER A 1 165 ? 12.551 0.015 -27.728 1.00 97.50 165 SER A CA 1
ATOM 1253 C C . SER A 1 165 ? 11.861 -1.345 -27.825 1.00 97.50 165 SER A C 1
ATOM 1255 O O . SER A 1 165 ? 10.807 -1.441 -28.445 1.00 97.50 165 SER A O 1
ATOM 1257 N N . ALA A 1 166 ? 12.386 -2.366 -27.143 1.00 97.31 166 ALA A N 1
ATOM 1258 C CA . ALA A 1 166 ? 11.790 -3.700 -27.093 1.00 97.31 166 ALA A CA 1
ATOM 1259 C C . ALA A 1 166 ? 10.361 -3.678 -26.524 1.00 97.31 166 ALA A C 1
ATOM 1261 O O . ALA A 1 166 ? 9.449 -4.222 -27.139 1.00 97.31 166 ALA A O 1
ATOM 1262 N N . VAL A 1 167 ? 10.135 -2.972 -25.410 1.00 96.88 167 VAL A N 1
ATOM 1263 C CA . VAL A 1 167 ? 8.797 -2.819 -24.806 1.00 96.88 167 VAL A CA 1
ATOM 1264 C C . VAL A 1 167 ? 7.816 -2.153 -25.766 1.00 96.88 167 VAL A C 1
ATOM 1266 O O . VAL A 1 167 ? 6.679 -2.602 -25.884 1.00 96.88 167 VAL A O 1
ATOM 1269 N N . LYS A 1 168 ? 8.251 -1.118 -26.497 1.00 96.94 168 LYS A N 1
ATOM 1270 C CA . LYS A 1 168 ? 7.418 -0.472 -27.523 1.00 96.94 168 LYS A CA 1
ATOM 1271 C C . LYS A 1 168 ? 7.090 -1.416 -28.675 1.00 96.94 168 LYS A C 1
ATOM 1273 O O . LYS A 1 168 ? 5.951 -1.434 -29.119 1.00 96.94 168 LYS A O 1
ATOM 1278 N N . ILE A 1 169 ? 8.064 -2.192 -29.153 1.00 98.06 169 ILE A N 1
ATOM 1279 C CA . ILE A 1 169 ? 7.842 -3.171 -30.226 1.00 98.06 169 ILE A CA 1
ATOM 1280 C C . ILE A 1 169 ? 6.800 -4.200 -29.778 1.00 98.06 169 ILE A C 1
ATOM 1282 O O . ILE A 1 169 ? 5.839 -4.442 -30.501 1.00 98.06 169 ILE A O 1
ATOM 1286 N N . ILE A 1 170 ? 6.946 -4.746 -28.568 1.00 97.38 170 ILE A N 1
ATOM 1287 C CA . ILE A 1 170 ? 5.998 -5.712 -28.004 1.00 97.38 170 ILE A CA 1
ATOM 1288 C C . ILE A 1 170 ? 4.601 -5.089 -27.885 1.00 97.38 170 ILE A C 1
ATOM 1290 O O . ILE A 1 170 ? 3.644 -5.658 -28.403 1.00 97.38 170 ILE A O 1
ATOM 1294 N N . GLY A 1 171 ? 4.481 -3.909 -27.271 1.00 96.88 171 GLY A N 1
ATOM 1295 C CA . GLY A 1 171 ? 3.186 -3.252 -27.066 1.00 96.88 171 GLY A CA 1
ATOM 1296 C C . GLY A 1 171 ? 2.494 -2.780 -28.352 1.00 96.88 171 GLY A C 1
ATOM 1297 O O . GLY A 1 171 ? 1.272 -2.720 -28.387 1.00 96.88 171 GLY A O 1
ATOM 1298 N N . ASN A 1 172 ? 3.245 -2.465 -29.415 1.00 97.62 172 ASN A N 1
ATOM 1299 C CA . ASN A 1 172 ? 2.679 -1.972 -30.679 1.00 97.62 172 ASN A CA 1
ATOM 1300 C C . ASN A 1 172 ? 2.355 -3.081 -31.688 1.00 97.62 172 ASN A C 1
ATOM 1302 O O . ASN A 1 172 ? 1.533 -2.871 -32.578 1.00 97.62 172 ASN A O 1
ATOM 1306 N N . HIS A 1 173 ? 3.038 -4.224 -31.608 1.00 98.00 173 HIS A N 1
ATOM 1307 C CA . HIS A 1 173 ? 2.941 -5.293 -32.609 1.00 98.00 173 HIS A CA 1
ATOM 1308 C C . HIS A 1 173 ? 2.373 -6.600 -32.054 1.00 98.00 173 HIS A C 1
ATOM 1310 O O . HIS A 1 173 ? 2.354 -7.613 -32.750 1.00 98.00 173 HIS A O 1
ATOM 1316 N N . THR A 1 174 ? 1.895 -6.590 -30.812 1.00 97.56 174 THR A N 1
ATOM 1317 C CA . THR A 1 174 ? 1.189 -7.714 -30.196 1.00 97.56 174 THR A CA 1
ATOM 1318 C C . THR A 1 174 ? -0.028 -7.199 -29.431 1.00 97.56 174 THR A C 1
ATOM 1320 O O . THR A 1 174 ? -0.149 -6.005 -29.179 1.00 97.56 174 THR A O 1
ATOM 1323 N N . ASN A 1 175 ? -0.912 -8.107 -29.017 1.00 96.62 175 ASN A N 1
ATOM 1324 C CA . ASN A 1 175 ? -2.023 -7.783 -28.115 1.00 96.62 175 ASN A CA 1
ATOM 1325 C C . ASN A 1 175 ? -1.632 -7.912 -26.629 1.00 96.62 175 ASN A C 1
ATOM 1327 O O . ASN A 1 175 ? -2.506 -7.985 -25.768 1.00 96.62 175 ASN A O 1
ATOM 1331 N N . MET A 1 176 ? -0.335 -8.018 -26.319 1.00 96.50 176 MET A N 1
ATOM 1332 C CA . MET A 1 176 ? 0.145 -8.149 -24.946 1.00 96.50 176 MET A CA 1
ATOM 1333 C C . MET A 1 176 ? 0.260 -6.781 -24.275 1.00 96.50 176 MET A C 1
ATOM 1335 O O . MET A 1 176 ? 0.670 -5.797 -24.891 1.00 96.50 176 MET A O 1
ATOM 1339 N N . TYR A 1 177 ? -0.017 -6.739 -22.974 1.00 96.88 177 TYR A N 1
ATOM 1340 C CA . TYR A 1 177 ? 0.424 -5.628 -22.139 1.00 96.88 177 TYR A CA 1
ATOM 1341 C C . TYR A 1 177 ? 1.947 -5.681 -21.978 1.00 96.88 177 TYR A C 1
ATOM 1343 O O . TYR A 1 177 ? 2.525 -6.755 -21.819 1.00 96.88 177 TYR A O 1
ATOM 1351 N N . ALA A 1 178 ? 2.596 -4.517 -22.001 1.00 96.62 178 ALA A N 1
ATOM 1352 C CA . ALA A 1 178 ? 4.037 -4.402 -21.821 1.00 96.62 178 ALA A CA 1
ATOM 1353 C C . ALA A 1 178 ? 4.353 -3.315 -20.787 1.00 96.62 178 ALA A C 1
ATOM 1355 O O . ALA A 1 178 ? 3.855 -2.192 -20.875 1.00 96.62 178 ALA A O 1
ATOM 1356 N N . GLN A 1 179 ? 5.198 -3.648 -19.814 1.00 96.00 179 GLN A N 1
ATOM 1357 C CA . GLN A 1 179 ? 5.635 -2.752 -18.747 1.00 96.00 179 GLN A CA 1
ATOM 1358 C C . GLN A 1 179 ? 7.161 -2.795 -18.655 1.00 96.00 179 GLN A C 1
ATOM 1360 O O . GLN A 1 179 ? 7.777 -3.837 -18.863 1.00 96.00 179 GLN A O 1
ATOM 1365 N N . ALA A 1 180 ? 7.778 -1.666 -18.314 1.00 95.69 180 ALA A N 1
ATOM 1366 C CA . ALA A 1 180 ? 9.161 -1.646 -17.863 1.00 95.69 180 ALA A CA 1
ATOM 1367 C C . ALA A 1 180 ? 9.378 -0.587 -16.790 1.00 95.69 180 ALA A C 1
ATOM 1369 O O . ALA A 1 180 ? 8.815 0.508 -16.841 1.00 95.69 180 ALA A O 1
ATOM 1370 N N . TYR A 1 181 ? 10.26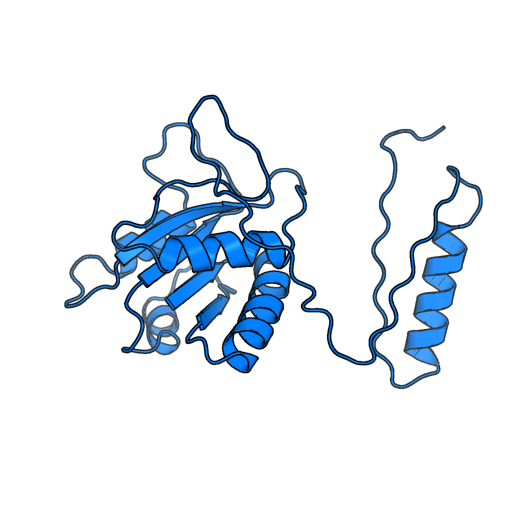4 -0.924 -15.862 1.00 95.50 181 TYR A N 1
ATOM 1371 C CA . TYR A 1 181 ? 10.819 -0.025 -14.869 1.00 95.50 181 TYR A CA 1
ATOM 1372 C C . TYR A 1 181 ? 12.342 -0.019 -15.019 1.00 95.50 181 TYR A C 1
ATOM 1374 O O . TYR A 1 181 ? 12.951 -1.060 -15.265 1.00 95.50 181 TYR A O 1
ATOM 1382 N N . PHE A 1 182 ? 12.957 1.155 -14.891 1.00 95.75 182 PHE A N 1
ATOM 1383 C CA . PHE A 1 182 ? 14.399 1.333 -15.044 1.00 95.75 182 PHE A CA 1
ATOM 1384 C C . PHE A 1 182 ? 14.963 1.945 -13.766 1.00 95.75 182 PHE A C 1
ATOM 1386 O O . PHE A 1 182 ? 14.684 3.104 -13.460 1.00 95.75 182 PHE A O 1
ATOM 1393 N N . ALA A 1 183 ? 15.757 1.164 -13.037 1.00 93.81 183 ALA A N 1
ATOM 1394 C CA . ALA A 1 183 ? 16.539 1.653 -11.912 1.00 93.81 183 ALA A CA 1
ATOM 1395 C C . ALA A 1 183 ? 17.869 2.213 -12.431 1.00 93.81 183 ALA A C 1
ATOM 1397 O O . ALA A 1 183 ? 18.570 1.547 -13.193 1.00 93.81 183 ALA A O 1
ATOM 1398 N N . TYR A 1 184 ? 18.204 3.432 -12.021 1.00 92.69 184 TYR 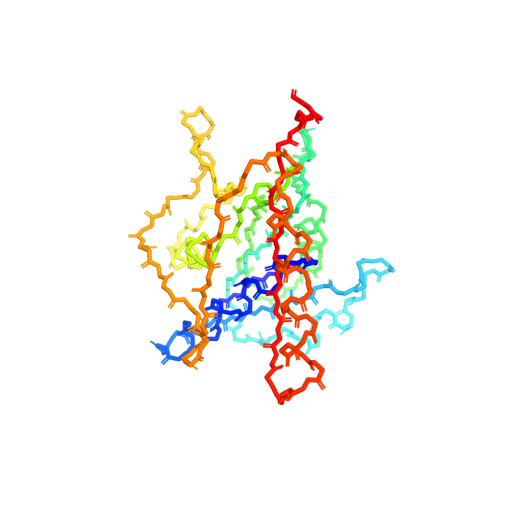A N 1
ATOM 1399 C CA . TYR A 1 184 ? 19.461 4.096 -12.360 1.00 92.69 184 TYR A CA 1
ATOM 1400 C C . TYR A 1 184 ? 20.281 4.326 -11.093 1.00 92.69 184 TYR A C 1
ATOM 1402 O O . TYR A 1 184 ? 19.717 4.519 -10.015 1.00 92.69 184 TYR A O 1
ATOM 1410 N N . ASP A 1 185 ? 21.604 4.358 -11.235 1.00 92.06 185 ASP A N 1
ATOM 1411 C CA . ASP A 1 185 ? 22.465 4.934 -10.206 1.00 92.06 185 ASP A CA 1
ATOM 1412 C C . ASP A 1 185 ? 22.314 6.469 -10.212 1.00 92.06 185 ASP A C 1
ATOM 1414 O O . ASP A 1 185 ? 22.013 7.097 -11.228 1.00 92.06 185 ASP A O 1
ATOM 1418 N N . SER A 1 186 ? 22.541 7.075 -9.054 1.00 91.25 186 SER A N 1
ATOM 1419 C CA . SER A 1 186 ? 22.716 8.517 -8.873 1.00 91.25 186 SER A CA 1
ATOM 1420 C C . SER A 1 186 ? 23.907 9.089 -9.657 1.00 91.25 186 SER A C 1
ATOM 1422 O O . SER A 1 186 ? 23.940 10.286 -9.954 1.00 91.25 186 SER A O 1
ATOM 1424 N N . LYS A 1 187 ? 24.894 8.247 -9.987 1.00 85.69 187 LYS A N 1
ATOM 1425 C CA . LYS A 1 187 ? 26.099 8.640 -10.720 1.00 85.69 187 LYS A CA 1
ATOM 1426 C C . LYS A 1 187 ? 25.808 8.858 -12.199 1.00 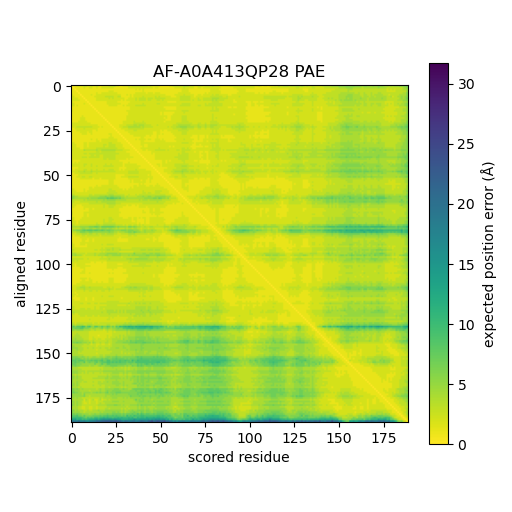85.69 187 LYS A C 1
ATOM 1428 O O . LYS A 1 187 ? 25.168 8.045 -12.858 1.00 85.69 187 LYS A O 1
ATOM 1433 N N . LYS A 1 188 ? 26.354 9.950 -12.734 1.00 80.19 188 LYS A N 1
ATOM 1434 C CA . LYS A 1 188 ? 26.333 10.230 -14.176 1.00 80.19 188 LYS A CA 1
ATOM 1435 C C . LYS A 1 188 ? 27.454 9.503 -14.936 1.00 80.19 188 LYS A C 1
ATOM 1437 O O . LYS A 1 188 ? 27.292 9.272 -16.130 1.00 80.19 188 LYS A O 1
ATOM 1442 N N . SER A 1 189 ? 28.557 9.170 -14.255 1.00 69.19 189 SER A N 1
ATOM 1443 C CA . SER A 1 189 ? 29.764 8.506 -14.776 1.00 69.19 189 SER A CA 1
ATOM 1444 C C . SER A 1 189 ? 30.484 7.752 -13.667 1.00 69.19 189 SER A C 1
ATOM 1446 O O . SER A 1 189 ? 30.593 8.359 -12.574 1.00 69.19 189 SER A O 1
#

Nearest PDB structures (foldseek):
  6cin-assembly2_D  TM=9.926E-01  e=5.167E-21  Moorella thermoacetica ATCC 39073
  6cio-assembly2_C  TM=9.933E-01  e=1.652E-20  Moorella thermoacetica ATCC 39073
  6ciq-assembly2_C  TM=9.800E-01  e=8.661E-21  Moorella thermoacetica ATCC 39073
  6cio-assembly3_F  TM=9.932E-01  e=3.150E-20  Moorella thermoacetica ATCC 39073
  6ciq-assembly2_B  TM=9.914E-01  e=3.584E-20  Moorella thermoacetica ATCC 39073

Secondary structure (DSSP, 8-state):
-EEEEETTHHHHHHHHHHHHHHTT---EEEEES--SS--HHHHHHTS-TT--EEEEEES---TT-SS-HHHHHHHHHTTT-TTPPEEEEEE--GGG----HHHHHHHHHHHHSSSPPSSEESSS--SSS--BPPP------PPTT---------TTSSHHHHHHHHHHHHHHHSSS---------S---

Solvent-accessible surface area (backbone atoms only — not comparable to full-atom values): 11655 Å² total; per-residue (Å²): 60,36,39,38,30,50,65,74,62,37,57,38,45,47,43,37,31,56,49,41,40,76,71,72,48,72,57,43,75,48,73,53,84,63,75,76,81,70,52,64,74,63,55,56,73,74,54,65,91,81,49,53,34,37,41,26,49,33,73,62,82,63,87,90,51,97,62,45,71,65,40,48,50,53,54,56,69,43,59,91,46,82,86,56,48,52,74,32,32,31,32,40,47,60,96,71,43,73,68,50,42,33,48,48,47,29,53,55,54,36,62,67,42,97,77,48,74,57,70,24,32,48,76,51,89,40,88,83,82,64,37,36,52,67,79,88,59,89,64,86,61,75,62,90,91,68,86,86,87,88,85,90,68,61,91,89,71,48,53,68,61,53,50,57,49,50,42,49,51,47,42,73,76,45,95,50,88,64,86,88,85,86,90,75,74,94,66,93,120

Radius of gyration: 19.15 Å; Cα contacts (8 Å, |Δi|>4): 233; chains: 1; bounding box: 52×36×51 Å

Foldseek 3Di:
DEEEEEDPVVVQLVLLQVVVVVVVDDYYYDYDDDVPPPDLVVVVVPDDPPAAEYEYEDQDDDPPDPADDVLVVLVVSCVPPPSDHHYAYEYEQHPNQDQHSLQSVLVVVLRVDPHRQHHAYTNDDDPPVRRYRDRPDDDDSPDPPDDDDDDDDDQPPCVVVVVVVVQCCPVVVHPDHGDDDDDDDPDND